Protein AF-0000000067587410 (afdb_homodimer)

Nearest PDB structures (foldseek):
  8zd5-assembly2_D  TM=9.975E-01  e=9.031E-26  Canis lupus familiaris
  7wwt-assembly1_B  TM=9.982E-01  e=1.340E-24  Canis lupus familiaris
  7wx1-assembly1_B  TM=9.989E-01  e=2.063E-24  Canis lupus familiaris
  4rvp-assembly1_F  TM=9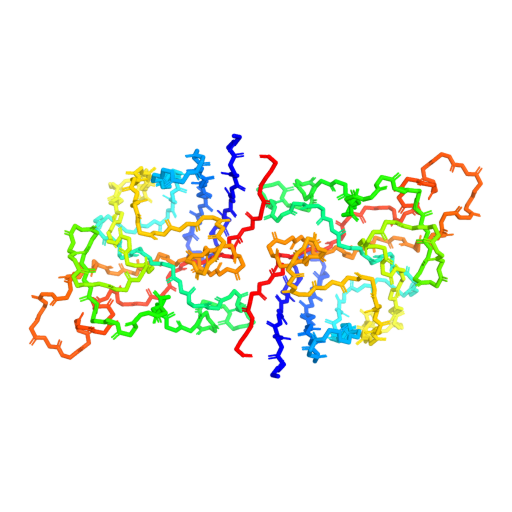.876E-01  e=1.845E-21  Sedum alfredii
  3km2-assembly1_A  TM=9.880E-01  e=2.999E-21  Solanum lycopersicum

Organism: Oryctolagus cuniculus (NCBI:txid9986)

Radius of gyration: 19.65 Å; Cα contacts (8 Å, |Δi|>4): 1005; chains: 2; bounding box: 40×52×51 Å

Solvent-accessible surface area (backbone atoms only — not comparable to full-atom values): 14314 Å² total; per-residue (Å²): 113,72,51,38,31,23,25,55,29,50,36,60,90,64,26,34,30,46,39,39,37,39,24,54,68,88,49,46,27,37,38,37,38,41,35,38,56,41,68,63,41,49,17,11,28,34,30,21,53,17,15,24,54,87,61,44,64,71,46,14,60,57,66,21,42,94,79,73,50,46,30,19,29,67,86,44,87,61,28,28,56,20,32,61,31,60,44,50,19,38,91,86,9,41,21,72,42,78,45,79,38,75,66,41,34,86,53,74,94,49,34,48,60,7,12,18,41,35,38,25,62,28,44,40,48,40,32,67,66,83,50,73,57,12,37,66,62,10,57,14,71,54,73,41,23,26,22,45,22,5,33,34,128,112,73,49,36,29,25,26,53,30,50,36,61,89,65,26,34,32,46,39,37,36,39,24,54,69,89,50,48,27,38,36,37,37,42,36,37,55,40,68,63,40,49,18,13,28,36,30,22,53,16,15,25,55,86,64,44,62,70,46,13,61,57,67,22,41,96,79,74,50,48,30,19,29,67,86,44,86,63,27,28,57,22,34,61,30,59,45,49,20,39,91,87,9,40,22,72,43,78,44,77,39,75,68,42,34,86,54,73,94,48,33,47,61,7,12,18,42,35,39,25,64,29,44,40,48,40,32,67,66,83,49,71,58,12,36,67,62,11,56,13,70,56,74,41,22,24,23,46,22,6,33,33,128

Sequence (306 aa):
MATKAVCVLKGGSPVEGTIDFEQKGTGPVVVKGRITGLTEGLHGFHVHQFGDNTQGCTSAGPHFNPLSKKHGGPKDEERHVGDLGNVTAGSNGVADVLIEDSVISLSGDMSVIGRTLVVHEKEDDLGKGGNDESTKTGNAGSRLACGVIGIAPMATKAVCVLKGGSPVEGTIDFEQKGTGPVVVKGRITGLTEGLHGFHVHQFGDNTQGCTSAGPHFNPLSKKHGGPKDEERHVGDLGNVTAGSNGVADVLIEDSVISLSGDMSVIGRTLVVHEKEDDLGKGGNDESTKTGNAGSRLACGVIGIAP

Foldseek 3Di:
DKFKKKWWKDFDPPKTWIWIWIDDDLAWIKIWIKIAGAAFFKWWKWWACAQDQVVHPVPLHFGAAPPPFWDFAQPDPGHGLGGDFIFGAHNRRMTTDIGTGNRADCDDPRRSARHKIFIARAGQCGLPPPDDCNRRHSPRHHTGIMTGMHGDD/DKFKKKWWKDFDPPKTWIWIWIDDDLAWIKIWIKIAGAAFFKWWKWWACAQDQVVHPVPLHFGAAPPPFWDFAQPDPGHGLTGDFIFGAHNRRMTTDTGTGNRADCDDPRRSARHKIFIARAGQCGLPPPDDCNRRHSPRHHTGIMTGMHGDD

InterPro domains:
  IPR001424 Superoxide dismutase, copper/zinc binding domain [PF00080] (15-149)
  IPR001424 Superoxide dismutase, copper/zinc binding domain [PR00068] (44-66)
  IPR001424 Superoxide dismutase, copper/zinc binding domain [PR00068] (80-89)
  IPR001424 Superoxide dismutase, copper/zinc binding domain [PR00068] (99-121)
  IPR001424 Superoxide dismutase, copper/zinc binding domain [PR00068] (124-150)
  IPR001424 Superoxide dismutase, copper/zinc binding domain [cd00305] (3-146)
  IPR018152 Superoxide dismutase, copper/zinc, binding site [PS00087] (44-54)
  IPR018152 Superoxide dismutase, copper/zinc, binding site [PS00332] (138-149)
  IPR024134 Superoxide dismutase (Cu/Zn) / superoxide dismutase copper chaperone [PTHR10003] (2-151)
  IPR036423 Superoxide dismutase-like, copper/zinc binding domain superfamily [G3DSA:2.60.40.200] (1-153)
  IPR036423 Superoxide dismutase-like, copper/zinc binding domain superfamily [SSF49329] (5-151)

pLDDT: mean 97.5, std 3.36, range [72.0, 98.94]

Structure (mmCIF, N/CA/C/O backbone):
data_AF-000000006758741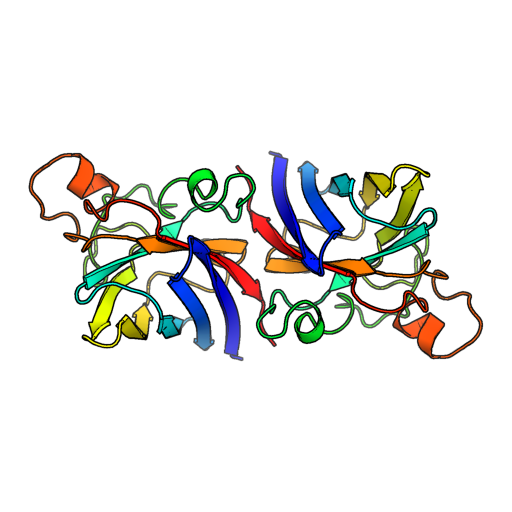0-model_v1
#
loop_
_entity.id
_entity.type
_entity.pdbx_description
1 polymer 'Superoxide dismutase'
#
loop_
_atom_site.group_PDB
_atom_site.id
_atom_site.type_symbol
_atom_site.label_atom_id
_atom_site.label_alt_id
_atom_site.label_comp_id
_atom_site.label_asym_id
_atom_site.label_entity_id
_atom_site.label_seq_id
_atom_site.pdbx_PDB_ins_code
_atom_site.Cartn_x
_atom_site.Cartn_y
_atom_site.Cartn_z
_atom_site.occupancy
_atom_site.B_iso_or_equiv
_atom_site.auth_seq_id
_atom_site.auth_comp_id
_atom_site.auth_asym_id
_atom_site.auth_atom_id
_atom_site.pdbx_PDB_model_num
ATOM 1 N N . MET A 1 1 ? 19.453 -7.219 10.562 1 79.06 1 MET A N 1
ATOM 2 C CA . MET A 1 1 ? 18.156 -6.746 11.008 1 79.06 1 MET A CA 1
ATOM 3 C C . MET A 1 1 ? 17.062 -7.168 10.031 1 79.06 1 MET A C 1
ATOM 5 O O . MET A 1 1 ? 17.297 -7.258 8.82 1 79.06 1 MET A O 1
ATOM 9 N N . ALA A 1 2 ? 15.961 -7.605 10.5 1 92.75 2 ALA A N 1
ATOM 10 C CA . ALA A 1 2 ? 14.891 -8.117 9.648 1 92.75 2 ALA A CA 1
ATOM 11 C C . ALA A 1 2 ? 14 -6.988 9.141 1 92.75 2 ALA A C 1
ATOM 13 O O . ALA A 1 2 ? 13.656 -6.074 9.891 1 92.75 2 ALA A O 1
ATOM 14 N N . THR A 1 3 ? 13.906 -6.934 7.781 1 97.19 3 THR A N 1
ATOM 15 C CA . THR A 1 3 ? 12.922 -6.051 7.164 1 97.19 3 THR A CA 1
ATOM 16 C C . THR A 1 3 ? 11.562 -6.746 7.051 1 97.19 3 THR A C 1
ATOM 18 O O . THR A 1 3 ? 11.492 -7.922 6.684 1 97.19 3 THR A O 1
ATOM 21 N N . LYS A 1 4 ? 10.516 -6.035 7.473 1 98.69 4 LYS A N 1
ATOM 22 C CA . LYS A 1 4 ? 9.18 -6.629 7.469 1 98.69 4 LYS A CA 1
ATOM 23 C C . LYS A 1 4 ? 8.219 -5.809 6.613 1 98.69 4 LYS A C 1
ATOM 25 O O . LYS A 1 4 ? 8.336 -4.582 6.535 1 98.69 4 LYS A O 1
ATOM 30 N N . ALA A 1 5 ? 7.309 -6.488 6.02 1 98.94 5 ALA A N 1
ATOM 31 C CA . ALA A 1 5 ? 6.219 -5.91 5.242 1 98.94 5 ALA A CA 1
ATOM 32 C C . ALA A 1 5 ? 4.918 -6.684 5.457 1 98.94 5 ALA A C 1
ATOM 34 O O . ALA A 1 5 ? 4.926 -7.762 6.059 1 98.94 5 ALA A O 1
ATOM 35 N N . VAL A 1 6 ? 3.863 -6.059 5.059 1 98.94 6 VAL A N 1
ATOM 36 C CA . VAL A 1 6 ? 2.559 -6.691 5.227 1 98.94 6 VAL A CA 1
ATOM 37 C C . VAL A 1 6 ? 1.618 -6.246 4.109 1 98.94 6 VAL A C 1
ATOM 39 O O . VAL A 1 6 ? 1.76 -5.145 3.572 1 98.94 6 VAL A O 1
ATOM 42 N N . CYS A 1 7 ? 0.724 -7.07 3.75 1 98.88 7 CYS A N 1
ATOM 43 C CA . CYS A 1 7 ? -0.307 -6.805 2.754 1 98.88 7 CYS A CA 1
ATOM 44 C C . CYS A 1 7 ? -1.667 -7.301 3.232 1 98.88 7 CYS A C 1
ATOM 46 O O . CYS A 1 7 ? -1.807 -8.461 3.631 1 98.88 7 CYS A O 1
ATOM 48 N N . VAL A 1 8 ? -2.609 -6.465 3.289 1 98.69 8 VAL A N 1
ATOM 49 C CA . VAL A 1 8 ? -4 -6.84 3.514 1 98.69 8 VAL A CA 1
ATOM 50 C C . VAL A 1 8 ? -4.711 -7.012 2.172 1 98.69 8 VAL A C 1
ATOM 52 O O . VAL A 1 8 ? -4.863 -6.047 1.417 1 98.69 8 VAL A O 1
ATOM 55 N N . LEU A 1 9 ? -5.09 -8.219 1.876 1 98.56 9 LEU A N 1
ATOM 56 C CA . LEU A 1 9 ? -5.789 -8.539 0.639 1 98.56 9 LEU A CA 1
ATOM 57 C C . LEU A 1 9 ? -7.289 -8.289 0.778 1 98.56 9 LEU A C 1
ATOM 59 O O . LEU A 1 9 ? -7.922 -8.789 1.708 1 98.56 9 LEU A O 1
ATOM 63 N N . LYS A 1 10 ? -7.816 -7.523 -0.109 1 95.94 10 LYS A N 1
ATOM 64 C CA . LYS A 1 10 ? -9.25 -7.277 -0.186 1 95.94 10 LYS A CA 1
ATOM 65 C C . LYS A 1 10 ? -9.766 -7.453 -1.612 1 95.94 10 LYS A C 1
ATOM 67 O O . LYS A 1 10 ? -9.109 -7.027 -2.568 1 95.94 10 LYS A O 1
ATOM 72 N N . GLY A 1 11 ? -10.711 -8.109 -1.841 1 88.31 11 GLY A N 1
ATOM 73 C CA . GLY A 1 11 ? -11.359 -8.328 -3.125 1 88.31 11 GLY A CA 1
ATOM 74 C C . GLY A 1 11 ? -12.875 -8.328 -3.041 1 88.31 11 GLY A C 1
ATOM 75 O O . GLY A 1 11 ? -13.445 -7.797 -2.088 1 88.31 11 GLY A O 1
ATOM 76 N N . GLY A 1 12 ? -13.469 -8.547 -4.25 1 78.62 12 GLY A N 1
ATOM 77 C CA . GLY A 1 12 ? -14.898 -8.828 -4.168 1 78.62 12 GLY A CA 1
ATOM 78 C C . GLY A 1 12 ? -15.234 -9.891 -3.137 1 78.62 12 GLY A C 1
ATOM 79 O O . GLY A 1 12 ? -14.398 -10.719 -2.795 1 78.62 12 GLY A O 1
ATOM 80 N N . SER A 1 13 ? -16.281 -9.664 -2.213 1 72.31 13 SER A N 1
ATOM 81 C CA . SER A 1 13 ? -16.734 -10.719 -1.319 1 72.31 13 SER A CA 1
ATOM 82 C C . SER A 1 13 ? -16.766 -12.07 -2.031 1 72.31 13 SER A C 1
ATOM 84 O O . SER A 1 13 ? -17.172 -12.156 -3.193 1 72.31 13 SER A O 1
ATOM 86 N N . PRO A 1 14 ? -16.156 -12.953 -1.324 1 92.5 14 PRO A N 1
ATOM 87 C CA . PRO A 1 14 ? -15.766 -13.094 0.08 1 92.5 14 PRO A CA 1
ATOM 88 C C . PRO A 1 14 ? -14.25 -13.141 0.264 1 92.5 14 PRO A C 1
ATOM 90 O O . PRO A 1 14 ? -13.773 -13.414 1.365 1 92.5 14 PRO A O 1
ATOM 93 N N . VAL A 1 15 ? -13.43 -12.969 -0.785 1 97.94 15 VAL A N 1
ATOM 94 C CA . VAL A 1 15 ? -12.008 -13.281 -0.711 1 97.94 15 VAL A CA 1
ATOM 95 C C . VAL A 1 15 ? -11.273 -12.164 0.04 1 97.94 15 VAL A C 1
ATOM 97 O O . VAL A 1 15 ? -11.344 -11 -0.346 1 97.94 15 VAL A O 1
ATOM 100 N N . GLU A 1 16 ? -10.578 -12.484 1.096 1 98.31 16 GLU A N 1
ATOM 101 C CA . GLU A 1 16 ? -9.766 -11.562 1.886 1 98.31 16 GLU A CA 1
ATOM 102 C C . GLU A 1 16 ? -8.602 -12.289 2.553 1 98.31 16 GLU A C 1
ATOM 104 O O . GLU A 1 16 ? -8.586 -13.523 2.609 1 98.31 16 GLU A O 1
ATOM 109 N N . GLY A 1 17 ? -7.605 -11.555 2.996 1 98.44 17 GLY A N 1
ATOM 110 C CA . GLY A 1 17 ? -6.484 -12.188 3.672 1 98.44 17 GLY A CA 1
ATOM 111 C C . GLY A 1 17 ? -5.426 -11.195 4.121 1 98.44 17 GLY A C 1
ATOM 112 O O . GLY A 1 17 ? -5.508 -10.008 3.805 1 98.44 17 GLY A O 1
ATOM 113 N N . THR A 1 18 ? -4.559 -11.641 4.969 1 98.88 18 THR A N 1
ATOM 114 C CA . THR A 1 18 ? -3.377 -10.898 5.391 1 98.88 18 THR A CA 1
ATOM 115 C C . THR A 1 18 ? -2.109 -11.711 5.133 1 98.88 18 THR A C 1
ATOM 117 O O . THR A 1 18 ? -2.039 -12.891 5.484 1 98.88 18 THR A O 1
ATOM 120 N N . ILE A 1 19 ? -1.163 -11.133 4.5 1 98.94 19 ILE A N 1
ATOM 121 C CA . ILE A 1 19 ? 0.097 -11.773 4.148 1 98.94 19 ILE A CA 1
ATOM 122 C C . ILE A 1 19 ? 1.265 -10.977 4.719 1 98.94 19 ILE A C 1
ATOM 124 O O . ILE A 1 19 ? 1.373 -9.766 4.477 1 98.94 19 ILE A O 1
ATOM 128 N N . ASP A 1 20 ? 2.125 -11.594 5.426 1 98.94 20 ASP A N 1
ATOM 129 C CA . ASP A 1 20 ? 3.336 -11 5.984 1 98.94 20 ASP A CA 1
ATOM 130 C C . ASP A 1 20 ? 4.566 -11.375 5.16 1 98.94 20 ASP A C 1
ATOM 132 O O . ASP A 1 20 ? 4.656 -12.492 4.645 1 98.94 20 ASP A O 1
ATOM 136 N N . PHE A 1 21 ? 5.484 -10.477 5.09 1 98.94 21 PHE A N 1
ATOM 137 C CA . PHE A 1 21 ? 6.789 -10.672 4.469 1 98.94 21 PHE A CA 1
ATOM 138 C C . PHE A 1 21 ? 7.91 -10.398 5.465 1 98.94 21 PHE A C 1
ATOM 140 O O . PHE A 1 21 ? 7.84 -9.438 6.234 1 98.94 21 PHE A O 1
ATOM 147 N N . GLU A 1 22 ? 8.867 -11.266 5.445 1 98.81 22 GLU A N 1
ATOM 148 C CA . GLU A 1 22 ? 10.039 -11.047 6.281 1 98.81 22 GLU A CA 1
ATOM 149 C C . GLU A 1 22 ? 11.32 -11.406 5.535 1 98.81 22 GLU A C 1
ATOM 151 O O . GLU A 1 22 ? 11.398 -12.453 4.887 1 98.81 22 GLU A O 1
ATOM 156 N N . GLN A 1 23 ? 12.258 -10.555 5.586 1 98.75 23 GLN A N 1
ATOM 157 C CA . GLN A 1 23 ? 13.555 -10.781 4.969 1 98.75 23 GLN A CA 1
ATOM 158 C C . GLN A 1 23 ? 14.688 -10.492 5.949 1 98.75 23 GLN A C 1
ATOM 160 O O . GLN A 1 23 ? 14.75 -9.406 6.535 1 98.75 23 GLN A O 1
ATOM 165 N N . LYS A 1 24 ? 15.578 -11.469 6.184 1 97.94 24 LYS A N 1
ATOM 166 C CA . LYS A 1 24 ? 16.766 -11.297 7.012 1 97.94 24 LYS A CA 1
ATOM 167 C C . LYS A 1 24 ? 18 -11.016 6.152 1 97.94 24 LYS A C 1
ATOM 169 O O . LYS A 1 24 ? 18.469 -11.883 5.418 1 97.94 24 LYS A O 1
ATOM 174 N N . GLY A 1 25 ? 18.453 -9.797 6.301 1 94.56 25 GLY A N 1
ATOM 175 C CA . GLY A 1 25 ? 19.562 -9.406 5.441 1 94.56 25 GLY A CA 1
ATOM 176 C C . GLY A 1 25 ? 19.234 -9.492 3.963 1 94.56 25 GLY A C 1
ATOM 177 O O . GLY A 1 25 ? 18.25 -8.891 3.504 1 94.56 25 GLY A O 1
ATOM 178 N N . THR A 1 26 ? 20.109 -10.18 3.293 1 92.81 26 THR A N 1
ATOM 179 C CA . THR A 1 26 ? 19.891 -10.359 1.86 1 92.81 26 THR A CA 1
ATOM 180 C C . THR A 1 26 ? 19.391 -11.766 1.557 1 92.81 26 THR A C 1
ATOM 182 O O . THR A 1 26 ? 19.531 -12.25 0.429 1 92.81 26 THR A O 1
ATOM 185 N N . GLY A 1 27 ? 18.938 -12.453 2.576 1 97.25 27 GLY A N 1
ATOM 186 C CA . GLY A 1 27 ? 18.406 -13.789 2.389 1 97.25 27 GLY A CA 1
ATOM 187 C C . GLY A 1 27 ? 17.062 -13.805 1.694 1 97.25 27 GLY A C 1
ATOM 188 O O . GLY A 1 27 ? 16.578 -12.758 1.261 1 97.25 27 GLY A O 1
ATOM 189 N N . PRO A 1 28 ? 16.531 -15 1.523 1 98.31 28 PRO A N 1
ATOM 190 C CA . PRO A 1 28 ? 15.211 -15.109 0.887 1 98.31 28 PRO A CA 1
ATOM 191 C C . PRO A 1 28 ? 14.109 -14.422 1.687 1 98.31 28 PRO A C 1
ATOM 193 O O . PRO A 1 28 ? 14.266 -14.188 2.889 1 98.31 28 PRO A O 1
ATOM 196 N N . VAL A 1 29 ? 13.102 -13.992 1.031 1 98.88 29 VAL A N 1
ATOM 197 C CA . VAL A 1 29 ? 11.922 -13.445 1.687 1 98.88 29 VAL A CA 1
ATOM 198 C C . VAL A 1 29 ? 10.977 -14.578 2.076 1 98.88 29 VAL A C 1
ATOM 200 O O . VAL A 1 29 ? 10.68 -15.461 1.261 1 98.88 29 VAL A O 1
ATOM 203 N N . VAL A 1 30 ? 10.562 -14.578 3.297 1 98.88 30 VAL A N 1
ATOM 204 C CA . VAL A 1 30 ? 9.508 -15.477 3.752 1 98.88 30 VAL A CA 1
ATOM 205 C C . VAL A 1 30 ? 8.148 -14.789 3.635 1 98.88 30 VAL A C 1
ATOM 207 O O . VAL A 1 30 ? 7.949 -13.703 4.188 1 98.88 30 VAL A O 1
ATOM 210 N N . VAL A 1 31 ? 7.266 -15.391 2.865 1 98.88 31 VAL A N 1
ATOM 211 C CA . VAL A 1 31 ? 5.898 -14.93 2.65 1 98.88 31 VAL A CA 1
ATOM 212 C C . VAL A 1 31 ? 4.922 -15.852 3.379 1 98.88 31 VAL A C 1
ATOM 214 O O . VAL A 1 31 ? 4.832 -17.047 3.068 1 98.88 31 VAL A O 1
ATOM 217 N N . LYS A 1 32 ? 4.176 -15.258 4.348 1 98.88 32 LYS A N 1
ATOM 218 C CA . LYS A 1 32 ? 3.348 -16.094 5.203 1 98.88 32 LYS A CA 1
ATOM 219 C C . LYS A 1 32 ? 2.02 -15.422 5.523 1 98.88 32 LYS A C 1
ATOM 221 O O . LYS A 1 32 ? 1.972 -14.211 5.738 1 98.88 32 LYS A O 1
ATOM 226 N N . GLY A 1 33 ? 0.989 -16.25 5.582 1 98.88 33 GLY A N 1
ATOM 227 C CA . GLY A 1 33 ? -0.309 -15.711 5.957 1 98.88 33 GLY A CA 1
ATOM 228 C C . GLY A 1 33 ? -1.462 -16.625 5.602 1 98.88 33 GLY A C 1
ATOM 229 O O . GLY A 1 33 ? -1.31 -17.859 5.598 1 98.88 33 GLY A O 1
ATOM 230 N N . ARG A 1 34 ? -2.588 -16 5.508 1 98.81 34 ARG A N 1
ATOM 231 C CA . ARG A 1 34 ? -3.818 -16.75 5.285 1 98.81 34 ARG A CA 1
ATOM 232 C C . ARG A 1 34 ? -4.793 -15.969 4.41 1 98.81 34 ARG A C 1
ATOM 234 O O . ARG A 1 34 ? -4.953 -14.758 4.586 1 98.81 34 ARG A O 1
ATOM 241 N N . ILE A 1 35 ? -5.34 -16.656 3.5 1 98.75 35 ILE A N 1
ATOM 242 C CA . ILE A 1 35 ? -6.387 -16.109 2.645 1 98.75 35 ILE A CA 1
ATOM 243 C C . ILE A 1 35 ? -7.672 -16.906 2.818 1 98.75 35 ILE A C 1
ATOM 245 O O . ILE A 1 35 ? -7.641 -18.141 2.863 1 98.75 35 ILE A O 1
ATOM 249 N N . THR A 1 36 ? -8.828 -16.312 2.893 1 98.69 36 THR A N 1
ATOM 250 C CA . THR A 1 36 ? -10.109 -16.969 3.045 1 98.69 36 THR A CA 1
ATOM 251 C C . THR A 1 36 ? -11.055 -16.594 1.907 1 98.69 36 THR A C 1
ATOM 253 O O . THR A 1 36 ? -10.828 -15.609 1.202 1 98.69 36 THR A O 1
ATOM 256 N N . GLY A 1 37 ? -12.086 -17.453 1.707 1 98.44 37 GLY A N 1
ATOM 257 C CA . GLY A 1 37 ? -13.133 -17.141 0.737 1 98.44 37 GLY A CA 1
ATOM 258 C C . GLY A 1 37 ? -12.805 -17.641 -0.659 1 98.44 37 GLY A C 1
ATOM 259 O O . GLY A 1 37 ? -13.484 -17.281 -1.624 1 98.44 37 GLY A O 1
ATOM 260 N N . LEU A 1 38 ? -11.797 -18.438 -0.772 1 98.25 38 LEU A N 1
ATOM 261 C CA . LEU A 1 38 ? -11.406 -18.969 -2.068 1 98.25 38 LEU A CA 1
ATOM 262 C C . LEU A 1 38 ? -12.164 -20.266 -2.381 1 98.25 38 LEU A C 1
ATOM 264 O O . LEU A 1 38 ? -12.617 -20.953 -1.468 1 98.25 38 LEU A O 1
ATOM 268 N N . THR A 1 39 ? -12.367 -20.5 -3.66 1 97.88 39 THR A N 1
ATOM 269 C CA . THR A 1 39 ? -12.797 -21.844 -4.039 1 97.88 39 THR A CA 1
ATOM 270 C C . THR A 1 39 ? -11.672 -22.844 -3.818 1 97.88 39 THR A C 1
ATOM 272 O O . THR A 1 39 ? -10.492 -22.484 -3.848 1 97.88 39 THR A O 1
ATOM 275 N N . GLU A 1 40 ? -12.055 -24.047 -3.594 1 98.62 40 GLU A N 1
ATOM 276 C CA . GLU A 1 40 ? -11.078 -25.109 -3.375 1 98.62 40 GLU A CA 1
ATOM 277 C C . GLU A 1 40 ? -10.141 -25.25 -4.574 1 98.62 40 GLU A C 1
ATOM 279 O O . GLU A 1 40 ? -10.586 -25.203 -5.723 1 98.62 40 GLU A O 1
ATOM 284 N N . GLY A 1 41 ? -8.789 -25.438 -4.23 1 98.75 41 GLY A N 1
ATOM 285 C CA . GLY A 1 41 ? -7.832 -25.688 -5.297 1 98.75 41 GLY A CA 1
ATOM 286 C C . GLY A 1 41 ? -6.723 -24.656 -5.371 1 98.75 41 GLY A C 1
ATOM 287 O O . GLY A 1 41 ? -6.461 -23.953 -4.391 1 98.75 41 GLY A O 1
ATOM 288 N N . LEU A 1 42 ? -6.051 -24.641 -6.496 1 98.81 42 LEU A N 1
ATOM 289 C CA . LEU A 1 42 ? -4.898 -23.766 -6.695 1 98.81 42 LEU A CA 1
ATOM 290 C C . LEU A 1 42 ? -5.328 -22.406 -7.23 1 98.81 42 LEU A C 1
ATOM 292 O O . LEU A 1 42 ? -6.238 -22.328 -8.055 1 98.81 42 LEU A O 1
ATOM 296 N N . HIS A 1 43 ? -4.695 -21.422 -6.785 1 98.81 43 HIS A N 1
ATOM 297 C CA . HIS A 1 43 ? -4.898 -20.047 -7.234 1 98.81 43 HIS A CA 1
ATOM 298 C C . HIS A 1 43 ? -3.566 -19.344 -7.492 1 98.81 43 HIS A C 1
ATOM 300 O O . HIS A 1 43 ? -2.674 -19.359 -6.641 1 98.81 43 HIS A O 1
ATOM 306 N N . GLY A 1 44 ? -3.432 -18.766 -8.656 1 98.81 44 GLY A N 1
ATOM 307 C CA . GLY A 1 44 ? -2.236 -17.984 -8.953 1 98.81 44 GLY A CA 1
ATOM 308 C C . GLY A 1 44 ? -1.98 -16.875 -7.953 1 98.81 44 GLY A C 1
ATOM 309 O O . GLY A 1 44 ? -2.916 -16.219 -7.504 1 98.81 44 GLY A O 1
ATOM 310 N N . PHE A 1 45 ? -0.781 -16.703 -7.688 1 98.94 45 PHE A N 1
ATOM 311 C CA . PHE A 1 45 ? -0.332 -15.75 -6.684 1 98.94 45 PHE A CA 1
ATOM 312 C C . PHE A 1 45 ? 0.871 -14.961 -7.184 1 98.94 45 PHE A C 1
ATOM 314 O O . PHE A 1 45 ? 1.938 -15.531 -7.422 1 98.94 45 PHE A O 1
ATOM 321 N N . HIS A 1 46 ? 0.663 -13.578 -7.387 1 98.94 46 HIS A N 1
ATOM 322 C CA . HIS A 1 46 ? 1.703 -12.797 -8.047 1 98.94 46 HIS A CA 1
ATOM 323 C C . HIS A 1 46 ? 1.825 -11.414 -7.422 1 98.94 46 HIS A C 1
ATOM 325 O O . HIS A 1 46 ? 0.843 -10.867 -6.91 1 98.94 46 HIS A O 1
ATOM 331 N N . VAL A 1 47 ? 3.043 -10.883 -7.438 1 98.94 47 VAL A N 1
ATOM 332 C CA . VAL A 1 47 ? 3.236 -9.453 -7.215 1 98.94 47 VAL A CA 1
ATOM 333 C C . VAL A 1 47 ? 3.164 -8.711 -8.547 1 98.94 47 VAL A C 1
ATOM 335 O O . VAL A 1 47 ? 3.834 -9.078 -9.508 1 98.94 47 VAL A O 1
ATOM 338 N N . HIS A 1 48 ? 2.316 -7.754 -8.586 1 98.94 48 HIS A N 1
ATOM 339 C CA . HIS A 1 48 ? 2.141 -6.918 -9.766 1 98.94 48 HIS A CA 1
ATOM 340 C C . HIS A 1 48 ? 2.943 -5.625 -9.648 1 98.94 48 HIS A C 1
ATOM 342 O O . HIS A 1 48 ? 3.338 -5.23 -8.555 1 98.94 48 HIS A O 1
ATOM 348 N N . GLN A 1 49 ? 3.156 -4.996 -10.758 1 98.75 49 GLN A N 1
ATOM 349 C CA . GLN A 1 49 ? 4.137 -3.928 -10.914 1 98.75 49 GLN A CA 1
ATOM 350 C C . GLN A 1 49 ? 3.736 -2.691 -10.117 1 98.75 49 GLN A C 1
ATOM 352 O O . GLN A 1 49 ? 4.586 -2.037 -9.508 1 98.75 49 GLN A O 1
ATOM 357 N N . PHE A 1 50 ? 2.512 -2.361 -10.078 1 98.81 50 PHE A N 1
ATOM 358 C CA . PHE A 1 50 ? 2.094 -1.091 -9.492 1 98.81 50 PHE A CA 1
ATOM 359 C C . PHE A 1 50 ? 1.261 -1.319 -8.234 1 98.81 50 PHE A C 1
ATOM 361 O O . PHE A 1 50 ? 0.498 -2.283 -8.156 1 98.81 50 PHE A O 1
ATOM 368 N N . GLY A 1 51 ? 1.456 -0.464 -7.246 1 98.81 51 GLY A N 1
ATOM 369 C CA . GLY A 1 51 ? 0.576 -0.394 -6.09 1 98.81 51 GLY A CA 1
ATOM 370 C C . GLY A 1 51 ? -0.635 0.49 -6.312 1 98.81 51 GLY A C 1
ATOM 371 O O . GLY A 1 51 ? -1.064 1.207 -5.406 1 98.81 51 GLY A O 1
ATOM 372 N N . ASP A 1 52 ? -1.114 0.619 -7.535 1 98.62 52 ASP A N 1
ATOM 373 C CA . ASP A 1 52 ? -2.279 1.391 -7.957 1 98.62 52 ASP A CA 1
ATOM 374 C C . ASP A 1 52 ? -3.551 0.547 -7.887 1 98.62 52 ASP A C 1
ATOM 376 O O . ASP A 1 52 ? -3.734 -0.372 -8.688 1 98.62 52 ASP A O 1
ATOM 380 N N . ASN A 1 53 ? -4.449 0.872 -6.934 1 97.25 53 ASN A N 1
ATOM 381 C CA . ASN A 1 53 ? -5.715 0.156 -6.816 1 97.25 53 ASN A CA 1
ATOM 382 C C . ASN A 1 53 ? -6.906 1.085 -7.039 1 97.25 53 ASN A C 1
ATOM 384 O O . ASN A 1 53 ? -7.969 0.889 -6.449 1 97.25 53 ASN A O 1
ATOM 388 N N . THR A 1 54 ? -6.738 2.111 -7.844 1 97.69 54 THR A N 1
ATOM 389 C CA . THR A 1 54 ? -7.801 3.072 -8.125 1 97.69 54 THR A CA 1
ATOM 390 C C . THR A 1 54 ? -8.969 2.393 -8.828 1 97.69 54 THR A C 1
ATOM 392 O O . THR A 1 54 ? -10.125 2.807 -8.672 1 97.69 54 THR A O 1
ATOM 395 N N . GLN A 1 55 ? -8.727 1.387 -9.633 1 96.38 55 GLN A N 1
ATOM 396 C CA . GLN A 1 55 ? -9.758 0.562 -10.258 1 96.38 55 GLN A CA 1
ATOM 397 C C . GLN A 1 55 ? -9.695 -0.874 -9.742 1 96.38 55 GLN A C 1
ATOM 399 O O . GLN A 1 55 ? -9.805 -1.822 -10.523 1 96.38 55 GLN A O 1
ATOM 404 N N . GLY A 1 56 ? -9.516 -0.927 -8.422 1 95.38 56 GLY A N 1
ATOM 405 C CA . GLY A 1 56 ? -9.32 -2.258 -7.867 1 95.38 56 GLY A CA 1
ATOM 406 C C . GLY A 1 56 ? -8.047 -2.924 -8.336 1 95.38 56 GLY A C 1
ATOM 407 O O . GLY A 1 56 ? -7.023 -2.26 -8.523 1 95.38 56 GLY A O 1
ATOM 408 N N . CYS A 1 57 ? -8.141 -4.223 -8.5 1 97.5 57 CYS A N 1
ATOM 409 C CA . CYS A 1 57 ? -6.945 -4.984 -8.828 1 97.5 57 CYS A CA 1
ATOM 410 C C . CYS A 1 57 ? -6.551 -4.785 -10.289 1 97.5 57 CYS A C 1
ATOM 412 O O . CYS A 1 57 ? -5.426 -5.102 -10.68 1 97.5 57 CYS A O 1
ATOM 414 N N . THR A 1 58 ? -7.434 -4.234 -11.031 1 96.38 58 THR A N 1
ATOM 415 C CA . THR A 1 58 ? -7.191 -4.062 -12.461 1 96.38 58 THR A CA 1
ATOM 416 C C . THR A 1 58 ? -6.074 -3.051 -12.695 1 96.38 58 THR A C 1
ATOM 418 O O . THR A 1 58 ? -5.305 -3.186 -13.648 1 96.38 58 THR A O 1
ATOM 421 N N . SER A 1 59 ? -5.902 -2.123 -11.891 1 98.06 59 SER A N 1
ATOM 422 C CA . SER A 1 59 ? -4.945 -1.044 -12.109 1 98.06 59 SER A CA 1
ATOM 423 C C . SER A 1 59 ? -3.578 -1.388 -11.531 1 98.06 59 SER A C 1
ATOM 425 O O . SER A 1 59 ? -2.654 -0.574 -11.578 1 98.06 59 SER A O 1
ATOM 427 N N . ALA A 1 60 ? -3.436 -2.588 -11.023 1 98.38 60 ALA A N 1
ATOM 428 C CA . ALA A 1 60 ? -2.156 -3.023 -10.477 1 98.38 60 ALA A CA 1
ATOM 429 C C . ALA A 1 60 ? -1.132 -3.262 -11.578 1 98.38 60 ALA A C 1
ATOM 431 O O . ALA A 1 60 ? 0.066 -3.375 -11.312 1 98.38 60 ALA A O 1
ATOM 432 N N . GLY A 1 61 ? -1.595 -3.346 -12.859 1 98.5 61 GLY A N 1
ATOM 433 C CA . GLY A 1 61 ? -0.684 -3.527 -13.977 1 98.5 61 GLY A CA 1
ATOM 434 C C . GLY A 1 61 ? -0.196 -4.957 -14.125 1 98.5 61 GLY A C 1
ATOM 435 O O . GLY A 1 61 ? -0.78 -5.879 -13.547 1 98.5 61 GLY A O 1
ATOM 436 N N . PRO A 1 62 ? 0.805 -5.207 -14.977 1 98.44 62 PRO A N 1
ATOM 437 C CA . PRO A 1 62 ? 1.331 -6.555 -15.195 1 98.44 62 PRO A CA 1
ATOM 438 C C . PRO A 1 62 ? 2.119 -7.082 -14 1 98.44 62 PRO A C 1
ATOM 440 O O . PRO A 1 62 ? 2.34 -6.352 -13.031 1 98.44 62 PRO A O 1
ATOM 443 N N . HIS A 1 63 ? 2.461 -8.375 -14.047 1 98.88 63 HIS A N 1
ATOM 444 C CA . HIS A 1 63 ? 3.373 -8.906 -13.039 1 98.88 63 HIS A CA 1
ATOM 445 C C . HIS A 1 63 ? 4.633 -8.055 -12.938 1 98.88 63 HIS A C 1
ATOM 447 O O . HIS A 1 63 ? 5.078 -7.473 -13.922 1 98.88 63 HIS A O 1
ATOM 453 N N . PHE A 1 64 ? 5.164 -8.008 -11.797 1 98.88 64 PHE A N 1
ATOM 454 C CA . PHE A 1 64 ? 6.449 -7.355 -11.57 1 98.88 64 PHE A CA 1
ATOM 455 C C . PHE A 1 64 ? 7.566 -8.078 -12.312 1 98.88 64 PHE A C 1
ATOM 457 O O . PHE A 1 64 ? 7.945 -9.188 -11.938 1 98.88 64 PHE A O 1
ATOM 464 N N . ASN A 1 65 ? 8.117 -7.359 -13.344 1 98.69 65 ASN A N 1
ATOM 465 C CA . ASN A 1 65 ? 9.07 -7.984 -14.258 1 98.69 65 ASN A CA 1
ATOM 466 C C . ASN A 1 65 ? 10.148 -7 -14.711 1 98.69 65 ASN A C 1
ATOM 468 O O . ASN A 1 65 ? 10.273 -6.711 -15.898 1 98.69 65 ASN A O 1
ATOM 472 N N . PRO A 1 66 ? 11.008 -6.594 -13.742 1 98.12 66 PRO A N 1
ATOM 473 C CA . PRO A 1 66 ? 12.031 -5.605 -14.102 1 98.12 66 PRO A CA 1
ATOM 474 C C . PRO A 1 66 ? 13.094 -6.176 -15.031 1 98.12 66 PRO A C 1
ATOM 476 O O . PRO A 1 66 ? 13.867 -5.422 -15.625 1 98.12 66 PRO A O 1
ATOM 479 N N . LEU A 1 67 ? 13.125 -7.484 -15.188 1 97.69 67 LEU A N 1
ATOM 480 C CA . LEU A 1 67 ? 14.188 -8.102 -15.969 1 97.69 67 LEU A CA 1
ATOM 481 C C . LEU A 1 67 ? 13.672 -8.562 -17.328 1 97.69 67 LEU A C 1
ATOM 483 O O . LEU A 1 67 ? 14.391 -9.227 -18.078 1 97.69 67 LEU A O 1
ATOM 487 N N . SER A 1 68 ? 12.422 -8.266 -17.656 1 97.75 68 SER A N 1
ATOM 488 C CA . SER A 1 68 ? 11.812 -8.555 -18.938 1 97.75 68 SER A CA 1
ATOM 489 C C . SER A 1 68 ? 11.93 -10.031 -19.297 1 97.75 68 SER A C 1
ATOM 491 O O . SER A 1 68 ? 12.336 -10.383 -20.406 1 97.75 68 SER A O 1
ATOM 493 N N . LYS A 1 69 ? 11.617 -10.875 -18.359 1 98.31 69 LYS A N 1
ATOM 494 C CA . LYS A 1 69 ? 11.625 -12.32 -18.562 1 98.31 69 LYS A CA 1
ATOM 495 C C . LYS A 1 69 ? 10.234 -12.836 -18.906 1 98.31 69 LYS A C 1
ATOM 497 O O . LYS A 1 69 ? 9.242 -12.117 -18.75 1 98.31 69 LYS A O 1
ATOM 502 N N . LYS A 1 70 ? 10.211 -14.086 -19.359 1 98.12 70 LYS A N 1
ATOM 503 C CA . LYS A 1 70 ? 8.93 -14.766 -19.516 1 98.12 70 LYS A CA 1
ATOM 504 C C . LYS A 1 70 ? 8.391 -15.242 -18.172 1 98.12 70 LYS A C 1
ATOM 506 O O . LYS A 1 70 ? 9.156 -15.422 -17.219 1 98.12 70 LYS A O 1
ATOM 511 N N . HIS A 1 71 ? 7.066 -15.422 -18.219 1 98.75 71 HIS A N 1
ATOM 512 C CA . HIS A 1 71 ? 6.43 -15.93 -17.016 1 98.75 71 HIS A CA 1
ATOM 513 C C . HIS A 1 71 ? 6.91 -17.344 -16.688 1 98.75 71 HIS A C 1
ATOM 515 O O . HIS A 1 71 ? 7.133 -18.141 -17.594 1 98.75 71 HIS A O 1
ATOM 521 N N . GLY A 1 72 ? 7.062 -17.656 -15.375 1 98.5 72 GLY A N 1
ATOM 522 C CA . GLY A 1 72 ? 7.449 -18.984 -14.922 1 98.5 72 GLY A CA 1
ATOM 523 C C . GLY A 1 72 ? 6.988 -19.281 -13.508 1 98.5 72 GLY A C 1
ATOM 524 O O . GLY A 1 72 ? 6.172 -18.547 -12.945 1 98.5 72 GLY A O 1
ATOM 525 N N . GLY A 1 73 ? 7.414 -20.438 -13 1 97.5 73 GLY A N 1
ATOM 526 C CA . GLY A 1 73 ? 7.109 -20.844 -11.641 1 97.5 73 GLY A CA 1
ATOM 527 C C . GLY A 1 73 ? 8.188 -20.453 -10.648 1 97.5 73 GLY A C 1
ATOM 528 O O . GLY A 1 73 ? 9.258 -19.984 -11.031 1 97.5 73 GLY A O 1
ATOM 529 N N . PRO A 1 74 ? 7.891 -20.609 -9.344 1 96.94 74 PRO A N 1
ATOM 530 C CA . PRO A 1 74 ? 8.797 -20.172 -8.273 1 96.94 74 PRO A CA 1
ATOM 531 C C . PRO A 1 74 ? 10.164 -20.859 -8.352 1 96.94 74 PRO A C 1
ATOM 533 O O . PRO A 1 74 ? 11.156 -20.312 -7.855 1 96.94 74 PRO A O 1
ATOM 536 N N . LYS A 1 75 ? 10.258 -21.953 -9.023 1 96.38 75 LYS A N 1
ATOM 537 C CA . LYS A 1 75 ? 11.516 -22.703 -9.062 1 96.38 75 LYS A CA 1
ATOM 538 C C . LYS A 1 75 ? 12.227 -22.5 -10.398 1 96.38 75 LYS A C 1
ATOM 540 O O . LYS A 1 75 ? 13.32 -23.016 -10.609 1 96.38 75 LYS A O 1
ATOM 545 N N . ASP A 1 76 ? 11.625 -21.766 -11.234 1 97.75 76 ASP A N 1
ATOM 546 C CA . ASP A 1 76 ? 12.188 -21.547 -12.57 1 97.75 76 ASP A CA 1
ATOM 547 C C . ASP A 1 76 ? 13.203 -20.406 -12.555 1 97.75 76 ASP A C 1
ATOM 549 O O . ASP A 1 76 ? 13.016 -19.406 -11.859 1 97.75 76 ASP A O 1
ATOM 553 N N . GLU A 1 77 ? 14.258 -20.547 -13.336 1 96.62 77 GLU A N 1
ATOM 554 C CA . GLU A 1 77 ? 15.195 -19.438 -13.555 1 96.62 77 GLU A CA 1
ATOM 555 C C . GLU A 1 77 ? 14.578 -18.344 -14.406 1 96.62 77 GLU A C 1
ATOM 557 O O . GLU A 1 77 ? 14.797 -17.156 -14.164 1 96.62 77 GLU A O 1
ATOM 562 N N . GLU A 1 78 ? 13.953 -18.828 -15.516 1 97.75 78 GLU A N 1
ATOM 563 C CA . GLU A 1 78 ? 13.195 -17.906 -16.344 1 97.75 78 GLU A CA 1
ATOM 564 C C . GLU A 1 78 ? 11.82 -17.641 -15.758 1 97.75 78 GLU A C 1
ATOM 566 O O . GLU A 1 78 ? 10.906 -18.453 -15.875 1 97.75 78 GLU A O 1
ATOM 571 N N . ARG A 1 79 ? 11.664 -16.469 -15.18 1 98.56 79 ARG A N 1
ATOM 572 C CA . ARG A 1 79 ? 10.398 -16.062 -14.586 1 98.56 79 ARG A CA 1
ATOM 573 C C . ARG A 1 79 ? 10.406 -14.562 -14.273 1 98.56 79 ARG A C 1
ATOM 575 O O . ARG A 1 79 ? 11.469 -13.961 -14.133 1 98.56 79 ARG A O 1
ATOM 582 N N . HIS A 1 80 ? 9.172 -13.914 -14.188 1 98.69 80 HIS A N 1
ATOM 583 C CA . HIS A 1 80 ? 9.086 -12.594 -13.578 1 98.69 80 HIS A CA 1
ATOM 584 C C . HIS A 1 80 ? 9.578 -12.617 -12.133 1 98.69 80 HIS A C 1
ATOM 586 O O . HIS A 1 80 ? 9.516 -13.656 -11.469 1 98.69 80 HIS A O 1
ATOM 592 N N . VAL A 1 81 ? 9.977 -11.531 -11.633 1 98.69 81 VAL A N 1
ATOM 593 C CA . VAL A 1 81 ? 10.32 -11.391 -10.227 1 98.69 81 VAL A CA 1
ATOM 594 C C . VAL A 1 81 ? 9.086 -11.648 -9.359 1 98.69 81 VAL A C 1
ATOM 596 O O . VAL A 1 81 ? 9.18 -12.273 -8.305 1 98.69 81 VAL A O 1
ATOM 599 N N . GLY A 1 82 ? 7.906 -11.242 -9.805 1 98.81 82 GLY A N 1
ATOM 600 C CA . GLY A 1 82 ? 6.684 -11.297 -9.016 1 98.81 82 GLY A CA 1
ATOM 601 C C . GLY A 1 82 ? 5.973 -12.633 -9.109 1 98.81 82 GLY A C 1
ATOM 602 O O . GLY A 1 82 ? 4.875 -12.797 -8.578 1 98.81 82 GLY A O 1
ATOM 603 N N . ASP A 1 83 ? 6.52 -13.641 -9.773 1 98.88 83 ASP A N 1
ATOM 604 C CA . ASP A 1 83 ? 5.859 -14.922 -9.992 1 98.88 83 ASP A CA 1
ATOM 605 C C . ASP A 1 83 ? 6.012 -15.836 -8.781 1 98.88 83 ASP A C 1
ATOM 607 O O . ASP A 1 83 ? 6.914 -16.672 -8.742 1 98.88 83 ASP A O 1
ATOM 611 N N . LEU A 1 84 ? 5.035 -15.859 -7.891 1 98.81 84 LEU A N 1
ATOM 612 C CA . LEU A 1 84 ? 5.152 -16.625 -6.652 1 98.81 84 LEU A CA 1
ATOM 613 C C . LEU A 1 84 ? 4.449 -17.969 -6.773 1 98.81 84 LEU A C 1
ATOM 615 O O . LEU A 1 84 ? 4.387 -18.734 -5.809 1 98.81 84 LEU A O 1
ATOM 619 N N . GLY A 1 85 ? 3.887 -18.234 -7.906 1 98.69 85 GLY A N 1
ATOM 620 C CA . GLY A 1 85 ? 3.27 -19.531 -8.156 1 98.69 85 GLY A CA 1
ATOM 621 C C . GLY A 1 85 ? 1.815 -19.594 -7.73 1 98.69 85 GLY A C 1
ATOM 622 O O . GLY A 1 85 ? 1.008 -18.75 -8.133 1 98.69 85 GLY A O 1
ATOM 623 N N . ASN A 1 86 ? 1.458 -20.594 -6.883 1 98.88 86 ASN A N 1
ATOM 624 C CA . ASN A 1 86 ? 0.09 -20.859 -6.445 1 98.88 86 ASN A CA 1
ATOM 625 C C . ASN A 1 86 ? -0.009 -20.938 -4.926 1 98.88 86 ASN A C 1
ATOM 627 O O . ASN A 1 86 ? 0.962 -21.281 -4.254 1 98.88 86 ASN A O 1
ATOM 631 N N . VAL A 1 87 ? -1.121 -20.594 -4.453 1 98.88 87 VAL A N 1
ATOM 632 C CA . VAL A 1 87 ? -1.556 -20.969 -3.111 1 98.88 87 VAL A CA 1
ATOM 633 C C . VAL A 1 87 ? -2.682 -22 -3.203 1 98.88 87 VAL A C 1
ATOM 635 O O . VAL A 1 87 ? -3.395 -22.062 -4.207 1 98.88 87 VAL A O 1
ATOM 638 N N . THR A 1 88 ? -2.812 -22.812 -2.199 1 98.88 88 THR A N 1
ATOM 639 C CA . THR A 1 88 ? -3.805 -23.875 -2.215 1 98.88 88 THR A CA 1
ATOM 640 C C . THR A 1 88 ? -4.898 -23.609 -1.182 1 98.88 88 THR A C 1
ATOM 642 O O . THR A 1 88 ? -4.621 -23.531 0.017 1 98.88 88 THR A O 1
ATOM 645 N N . ALA A 1 89 ? -6.082 -23.484 -1.659 1 98.81 89 ALA A N 1
ATOM 646 C CA . ALA A 1 89 ? -7.23 -23.391 -0.761 1 98.81 89 ALA A CA 1
ATOM 647 C C . ALA A 1 89 ? -7.836 -24.75 -0.482 1 98.81 89 ALA A C 1
ATOM 649 O O . ALA A 1 89 ? -8.008 -25.562 -1.397 1 98.81 89 ALA A O 1
ATOM 650 N N . GLY A 1 90 ? -8.094 -25.031 0.783 1 98.62 90 GLY A N 1
ATOM 651 C CA . GLY A 1 90 ? -8.812 -26.234 1.14 1 98.62 90 GLY A CA 1
ATOM 652 C C . GLY A 1 90 ? -10.305 -26.141 0.88 1 98.62 90 GLY A C 1
ATOM 653 O O . GLY A 1 90 ? -10.789 -25.141 0.36 1 98.62 90 GLY A O 1
ATOM 654 N N . SER A 1 91 ? -11.023 -27.234 1.228 1 98.38 91 SER A N 1
ATOM 655 C CA . SER A 1 91 ? -12.469 -27.281 1.023 1 98.38 91 SER A CA 1
ATOM 656 C C . SER A 1 91 ? -13.18 -26.234 1.856 1 98.38 91 SER A C 1
ATOM 658 O O . SER A 1 91 ? -14.328 -25.875 1.563 1 98.38 91 SER A O 1
ATOM 660 N N . ASN A 1 92 ? -12.57 -25.766 2.891 1 98.25 92 ASN A N 1
ATOM 661 C CA . ASN A 1 92 ? -13.141 -24.719 3.73 1 98.25 92 ASN A CA 1
ATOM 662 C C . ASN A 1 92 ? -12.922 -23.328 3.129 1 98.25 92 ASN A C 1
ATOM 664 O O . ASN A 1 92 ? -13.305 -22.328 3.725 1 98.25 92 ASN A O 1
ATOM 668 N N . GLY A 1 93 ? -12.188 -23.25 2.006 1 98.12 93 GLY A N 1
ATOM 669 C CA . GLY A 1 93 ? -11.953 -22 1.317 1 98.12 93 GLY A CA 1
ATOM 670 C C . GLY A 1 93 ? -10.766 -21.219 1.86 1 98.12 93 GLY A C 1
ATOM 671 O O . GLY A 1 93 ? -10.594 -20.047 1.569 1 98.12 93 GLY A O 1
ATOM 672 N N . VAL A 1 94 ? -10.008 -21.938 2.691 1 98.75 94 VAL A N 1
ATOM 673 C CA . VAL A 1 94 ? -8.891 -21.266 3.355 1 98.75 94 VAL A CA 1
ATOM 674 C C . VAL A 1 94 ? -7.574 -21.719 2.725 1 98.75 94 VAL A C 1
ATOM 676 O O . VAL A 1 94 ? -7.363 -22.922 2.498 1 98.75 94 VAL A O 1
ATOM 679 N N . ALA A 1 95 ? -6.73 -20.797 2.377 1 98.88 95 ALA A N 1
ATOM 680 C CA . ALA A 1 95 ? -5.355 -21.062 1.966 1 98.88 95 ALA A CA 1
ATOM 681 C C . ALA A 1 95 ? -4.363 -20.547 3.008 1 98.88 95 ALA A C 1
ATOM 683 O O . ALA A 1 95 ? -4.254 -19.344 3.236 1 98.88 95 ALA A O 1
ATOM 684 N N . ASP A 1 96 ? -3.635 -21.422 3.617 1 98.81 96 ASP A N 1
ATOM 685 C CA . ASP A 1 96 ? -2.467 -21.047 4.406 1 98.81 96 ASP A CA 1
ATOM 686 C C . ASP A 1 96 ? -1.238 -20.859 3.52 1 98.81 96 ASP A C 1
ATOM 688 O O . ASP A 1 96 ? -0.878 -21.766 2.756 1 98.81 96 ASP A O 1
ATOM 692 N N . VAL A 1 97 ? -0.673 -19.75 3.648 1 98.88 97 VAL A N 1
ATOM 693 C CA . VAL A 1 97 ? 0.429 -19.391 2.766 1 98.88 97 VAL A CA 1
ATOM 694 C C . VAL A 1 97 ? 1.753 -19.5 3.518 1 98.88 97 VAL A C 1
ATOM 696 O O . VAL A 1 97 ? 1.893 -18.969 4.625 1 98.88 97 VAL A O 1
ATOM 699 N N . LEU A 1 98 ? 2.664 -20.188 2.963 1 98.75 98 LEU A N 1
ATOM 700 C CA . LEU A 1 98 ? 4.055 -20.234 3.398 1 98.75 98 LEU A CA 1
ATOM 701 C C . LEU A 1 98 ? 4.992 -20.438 2.213 1 98.75 98 LEU A C 1
ATOM 703 O O . LEU A 1 98 ? 5.113 -21.547 1.698 1 98.75 98 LEU A O 1
ATOM 707 N N . ILE A 1 99 ? 5.582 -19.406 1.788 1 98.44 99 ILE A N 1
ATOM 708 C CA . ILE A 1 99 ? 6.48 -19.375 0.64 1 98.44 99 ILE A CA 1
ATOM 709 C C . ILE A 1 99 ? 7.816 -18.766 1.049 1 98.44 99 ILE A C 1
ATOM 711 O O . ILE A 1 99 ? 7.855 -17.781 1.783 1 98.44 99 ILE A O 1
ATOM 715 N N . GLU A 1 100 ? 8.852 -19.359 0.656 1 98.5 100 GLU A N 1
ATOM 716 C CA . GLU A 1 100 ? 10.188 -18.766 0.718 1 98.5 100 GLU A CA 1
ATOM 717 C C . GLU A 1 100 ? 10.727 -18.484 -0.679 1 98.5 100 GLU A C 1
ATOM 719 O O . GLU A 1 100 ? 10.844 -19.391 -1.506 1 98.5 100 GLU A O 1
ATOM 724 N N . ASP A 1 101 ? 11 -17.266 -0.978 1 98.56 101 ASP A N 1
ATOM 725 C CA . ASP A 1 101 ? 11.406 -16.891 -2.328 1 98.56 101 ASP A CA 1
ATOM 726 C C . ASP A 1 101 ? 12.719 -16.094 -2.309 1 98.56 101 ASP A C 1
ATOM 728 O O . ASP A 1 101 ? 12.867 -15.164 -1.526 1 98.56 101 ASP A O 1
ATOM 732 N N . SER A 1 102 ? 13.625 -16.391 -3.197 1 97.44 102 SER A N 1
ATOM 733 C CA . SER A 1 102 ? 14.945 -15.766 -3.186 1 97.44 102 SER A CA 1
ATOM 734 C C . SER A 1 102 ? 15.062 -14.688 -4.254 1 97.44 102 SER A C 1
ATOM 736 O O . SER A 1 102 ? 16.094 -14.031 -4.383 1 97.44 102 SER A O 1
ATOM 738 N N . VAL A 1 103 ? 14.008 -14.516 -5.031 1 98.06 103 VAL A N 1
ATOM 739 C CA . VAL A 1 103 ? 14.094 -13.562 -6.137 1 98.06 103 VAL A CA 1
ATOM 740 C C . VAL A 1 103 ? 13.523 -12.219 -5.699 1 98.06 103 VAL A C 1
ATOM 742 O O . VAL A 1 103 ? 14.148 -11.172 -5.922 1 98.06 103 VAL A O 1
ATOM 745 N N . ILE A 1 104 ? 12.344 -12.234 -5.078 1 98.56 104 ILE A N 1
ATOM 746 C CA . ILE A 1 104 ? 11.82 -10.961 -4.582 1 98.56 104 ILE A CA 1
ATOM 747 C C . ILE A 1 104 ? 12.68 -10.461 -3.428 1 98.56 104 ILE A C 1
ATOM 749 O O . ILE A 1 104 ? 13.445 -11.227 -2.84 1 98.56 104 ILE A O 1
ATOM 753 N N . SER A 1 105 ? 12.562 -9.172 -3.168 1 98.5 105 SER A N 1
ATOM 754 C CA . SER A 1 105 ? 13.242 -8.523 -2.057 1 98.5 105 SER A CA 1
ATOM 755 C C . SER A 1 105 ? 12.344 -7.484 -1.389 1 98.5 105 SER A C 1
ATOM 757 O O . SER A 1 105 ? 11.297 -7.129 -1.925 1 98.5 105 SER A O 1
ATOM 759 N N . LEU A 1 106 ? 12.75 -7.07 -0.185 1 98.38 106 LEU A N 1
ATOM 760 C CA . LEU A 1 106 ? 12.047 -5.984 0.491 1 98.38 106 LEU A CA 1
ATOM 761 C C . LEU A 1 106 ? 12.875 -4.703 0.45 1 98.38 106 LEU A C 1
ATOM 763 O O . LEU A 1 106 ? 12.539 -3.723 1.123 1 98.38 106 LEU A O 1
ATOM 767 N N . SER A 1 107 ? 13.906 -4.723 -0.369 1 95.25 107 SER A N 1
ATOM 768 C CA . SER A 1 107 ? 14.742 -3.547 -0.587 1 95.25 107 SER A CA 1
ATOM 769 C C . SER A 1 107 ? 15.391 -3.576 -1.968 1 95.25 107 SER A C 1
ATOM 771 O O . SER A 1 107 ? 15.406 -4.617 -2.627 1 95.25 107 SER A O 1
ATOM 773 N N . GLY A 1 108 ? 15.766 -2.365 -2.367 1 93.62 108 GLY A N 1
ATOM 774 C CA . GLY A 1 108 ? 16.516 -2.311 -3.611 1 93.62 108 GLY A CA 1
ATOM 775 C C . GLY A 1 108 ? 15.648 -2.457 -4.844 1 93.62 108 GLY A C 1
ATOM 776 O O . GLY A 1 108 ? 14.43 -2.281 -4.773 1 93.62 108 GLY A O 1
ATOM 777 N N . ASP A 1 109 ? 16.203 -2.818 -5.965 1 94 109 ASP A N 1
ATOM 778 C CA . ASP A 1 109 ? 15.562 -2.805 -7.273 1 94 109 ASP A CA 1
ATOM 779 C C . ASP A 1 109 ? 14.492 -3.887 -7.363 1 94 109 ASP A C 1
ATOM 781 O O . ASP A 1 109 ? 13.531 -3.756 -8.133 1 94 109 ASP A O 1
ATOM 785 N N . MET A 1 110 ? 14.648 -4.91 -6.602 1 96.88 110 MET A N 1
ATOM 786 C CA . MET A 1 110 ? 13.703 -6.02 -6.66 1 96.88 110 MET A CA 1
ATOM 787 C C . MET A 1 110 ? 12.695 -5.938 -5.516 1 96.88 110 MET A C 1
ATOM 789 O O . MET A 1 110 ? 12.039 -6.926 -5.191 1 96.88 110 MET A O 1
ATOM 793 N N . SER A 1 111 ? 12.68 -4.754 -4.914 1 98.25 111 SER A N 1
ATOM 794 C CA . SER A 1 111 ? 11.773 -4.578 -3.783 1 98.25 111 SER A CA 1
ATOM 795 C C . SER A 1 111 ? 10.32 -4.699 -4.223 1 98.25 111 SER A C 1
ATOM 797 O O . SER A 1 111 ? 9.922 -4.129 -5.242 1 98.25 111 SER A O 1
ATOM 799 N N . VAL A 1 112 ? 9.523 -5.379 -3.398 1 98.88 112 VAL A N 1
ATOM 800 C CA . VAL A 1 112 ? 8.102 -5.531 -3.705 1 98.88 112 VAL A CA 1
ATOM 801 C C . VAL A 1 112 ? 7.289 -4.535 -2.887 1 98.88 112 VAL A C 1
ATOM 803 O O . VAL A 1 112 ? 6.07 -4.441 -3.043 1 98.88 112 VAL A O 1
ATOM 806 N N . ILE A 1 113 ? 7.926 -3.736 -2 1 98.75 113 ILE A N 1
ATOM 807 C CA . ILE A 1 113 ? 7.227 -2.717 -1.225 1 98.75 113 ILE A CA 1
ATOM 808 C C . ILE A 1 113 ? 6.598 -1.692 -2.166 1 98.75 113 ILE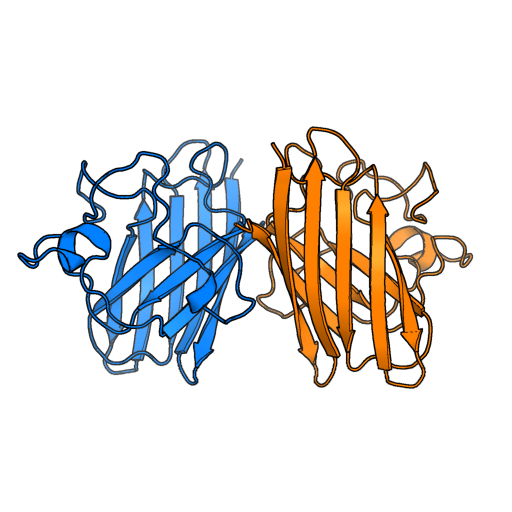 A C 1
ATOM 810 O O . ILE A 1 113 ? 7.23 -1.256 -3.131 1 98.75 113 ILE A O 1
ATOM 814 N N . GLY A 1 114 ? 5.359 -1.319 -1.852 1 98.88 114 GLY A N 1
ATOM 815 C CA . GLY A 1 114 ? 4.648 -0.346 -2.662 1 98.88 114 GLY A CA 1
ATOM 816 C C . GLY A 1 114 ? 3.988 -0.956 -3.885 1 98.88 114 GLY A C 1
ATOM 817 O O . GLY A 1 114 ? 3.287 -0.266 -4.629 1 98.88 114 GLY A O 1
ATOM 818 N N . ARG A 1 115 ? 4.188 -2.229 -4.121 1 98.94 115 ARG A N 1
ATOM 819 C CA . ARG A 1 115 ? 3.562 -2.953 -5.223 1 98.94 115 ARG A CA 1
ATOM 820 C C . ARG A 1 115 ? 2.361 -3.758 -4.738 1 98.94 115 ARG A C 1
ATOM 822 O O . ARG A 1 115 ? 2.078 -3.797 -3.537 1 98.94 115 ARG A O 1
ATOM 829 N N . THR A 1 116 ? 1.63 -4.367 -5.66 1 98.94 116 THR A N 1
ATOM 830 C CA . THR A 1 116 ? 0.383 -5.035 -5.305 1 98.94 116 THR A CA 1
ATOM 831 C C . THR A 1 116 ? 0.553 -6.551 -5.336 1 98.94 116 THR A C 1
ATOM 833 O O . THR A 1 116 ? 1.079 -7.102 -6.305 1 98.94 116 THR A O 1
ATOM 836 N N . LEU A 1 117 ? 0.209 -7.203 -4.23 1 98.94 117 LEU A N 1
ATOM 837 C CA . LEU A 1 117 ? 0.022 -8.648 -4.203 1 98.94 117 LEU A CA 1
ATOM 838 C C . LEU A 1 117 ? -1.379 -9.023 -4.676 1 98.94 117 LEU A C 1
ATOM 840 O O . LEU A 1 117 ? -2.363 -8.406 -4.27 1 98.94 117 LEU A O 1
ATOM 844 N N . VAL A 1 118 ? -1.482 -10.008 -5.602 1 98.88 118 VAL A N 1
ATOM 845 C CA . VAL A 1 118 ? -2.768 -10.406 -6.168 1 98.88 118 VAL A CA 1
ATOM 846 C C . VAL A 1 118 ? -2.943 -11.914 -6.047 1 98.88 118 VAL A C 1
ATOM 848 O O . VAL A 1 118 ? -2.025 -12.68 -6.352 1 98.88 118 VAL A O 1
ATOM 851 N N . VAL A 1 119 ? -4.105 -12.359 -5.547 1 98.88 119 VAL A N 1
ATOM 852 C CA . VAL A 1 119 ? -4.523 -13.75 -5.672 1 98.88 119 VAL A CA 1
ATOM 853 C C . VAL A 1 119 ? -5.555 -13.883 -6.793 1 98.88 119 VAL A C 1
ATOM 855 O O . VAL A 1 119 ? -6.504 -13.094 -6.863 1 98.88 119 VAL A O 1
ATOM 858 N N . HIS A 1 120 ? -5.328 -14.852 -7.656 1 98.56 120 HIS A N 1
ATOM 859 C CA . HIS A 1 120 ? -6.133 -15 -8.867 1 98.56 120 HIS A CA 1
ATOM 860 C C . HIS A 1 120 ? -7.172 -16.109 -8.703 1 98.56 120 HIS A C 1
ATOM 862 O O . HIS A 1 120 ? -7.137 -16.859 -7.73 1 98.56 120 HIS A O 1
ATOM 868 N N . GLU A 1 121 ? -8.039 -16.141 -9.648 1 97.62 121 GLU A N 1
ATOM 869 C CA . GLU A 1 121 ? -9.188 -17.031 -9.648 1 97.62 121 GLU A CA 1
ATOM 870 C C . GLU A 1 121 ? -8.766 -18.469 -9.945 1 97.62 121 GLU A C 1
ATOM 872 O O . GLU A 1 121 ? -9.234 -19.406 -9.281 1 97.62 121 GLU A O 1
ATOM 877 N N . LYS A 1 122 ? -7.898 -18.641 -10.914 1 98.19 122 LYS A N 1
ATOM 878 C CA . LYS A 1 122 ? -7.535 -19.969 -11.383 1 98.19 122 LYS A CA 1
ATOM 879 C C . LYS A 1 122 ? -6.086 -20.312 -11.023 1 98.19 122 LYS A C 1
ATOM 881 O O . LYS A 1 122 ? -5.332 -19.438 -10.594 1 98.19 122 LYS A O 1
ATOM 886 N N . GLU A 1 123 ? -5.816 -21.531 -11.203 1 98.75 123 GLU A N 1
ATOM 887 C CA . GLU A 1 123 ? -4.445 -22.016 -11.062 1 98.75 123 GLU A CA 1
ATOM 888 C C . GLU A 1 123 ? -3.52 -21.344 -12.078 1 98.75 123 GLU A C 1
ATOM 890 O O . GLU A 1 123 ? -3.887 -21.172 -13.242 1 98.75 123 GLU A O 1
ATOM 895 N N . ASP A 1 124 ? -2.373 -20.906 -11.617 1 98.81 124 ASP A N 1
ATOM 896 C CA . ASP A 1 124 ? -1.266 -20.531 -12.492 1 98.81 124 ASP A CA 1
ATOM 897 C C . ASP A 1 124 ? -0.641 -21.75 -13.148 1 98.81 124 ASP A C 1
ATOM 899 O O . ASP A 1 124 ? -0.204 -22.672 -12.453 1 98.81 124 ASP A O 1
ATOM 903 N N . ASP A 1 125 ? -0.493 -21.797 -14.422 1 98.81 125 ASP A N 1
ATOM 904 C CA . ASP A 1 125 ? 0.06 -22.953 -15.117 1 98.81 125 ASP A CA 1
ATOM 905 C C . ASP A 1 125 ? 1.579 -22.859 -15.234 1 98.81 125 ASP A C 1
ATOM 907 O O . ASP A 1 125 ? 2.213 -23.688 -15.898 1 98.81 125 ASP A O 1
ATOM 911 N N . LEU A 1 126 ? 2.195 -21.828 -14.695 1 98.5 126 LEU A N 1
ATOM 912 C CA . LEU A 1 126 ? 3.629 -21.641 -14.508 1 98.5 126 LEU A CA 1
ATOM 913 C C . LEU A 1 126 ? 4.336 -21.5 -15.859 1 98.5 126 LEU A C 1
ATOM 915 O O . LEU A 1 126 ? 5.488 -21.906 -16 1 98.5 126 LEU A O 1
ATOM 919 N N . GLY A 1 127 ? 3.57 -20.984 -16.781 1 98.06 127 GLY A N 1
ATOM 920 C CA . GLY A 1 127 ? 4.156 -20.781 -18.109 1 98.06 127 GLY A CA 1
ATOM 921 C C . GLY A 1 127 ? 4.199 -22.047 -18.938 1 98.06 127 GLY A C 1
ATOM 922 O O . GLY A 1 127 ? 4.82 -22.062 -20 1 98.06 127 GLY A O 1
ATOM 923 N N . LYS A 1 128 ? 3.482 -23.031 -18.578 1 97.38 128 LYS A N 1
ATOM 924 C CA . LYS A 1 128 ? 3.566 -24.344 -19.219 1 97.38 128 LYS A CA 1
ATOM 925 C C . LYS A 1 128 ? 2.238 -24.734 -19.859 1 97.38 128 LYS A C 1
ATOM 927 O O . LYS A 1 128 ? 1.987 -25.906 -20.125 1 97.38 128 LYS A O 1
ATOM 932 N N . GLY A 1 129 ? 1.41 -23.844 -20 1 96.12 129 GLY A N 1
ATOM 933 C CA . GLY A 1 129 ? 0.072 -24.109 -20.516 1 96.12 129 GLY A CA 1
ATOM 934 C C . GLY A 1 129 ? 0.018 -24.234 -22.016 1 96.12 129 GLY A C 1
ATOM 935 O O . GLY A 1 129 ? -1 -24.641 -22.578 1 96.12 129 GLY A O 1
ATOM 936 N N . GLY A 1 130 ? 1.131 -23.781 -22.812 1 94.88 130 GLY A N 1
ATOM 937 C CA . GLY A 1 130 ? 1.2 -24.031 -24.234 1 94.88 130 GLY A CA 1
ATOM 938 C C . GLY A 1 130 ? 0.544 -22.953 -25.078 1 94.88 130 GLY A C 1
ATOM 939 O O . GLY A 1 130 ? 0.139 -23.188 -26.203 1 94.88 130 GLY A O 1
ATOM 940 N N . ASN A 1 131 ? 0.239 -21.859 -24.547 1 95.75 131 ASN A N 1
ATOM 941 C CA . ASN A 1 131 ? -0.303 -20.719 -25.281 1 95.75 131 ASN A CA 1
ATOM 942 C C . ASN A 1 131 ? 0.33 -19.406 -24.844 1 95.75 131 ASN A C 1
ATOM 944 O O . ASN A 1 131 ? 1.097 -19.375 -23.875 1 95.75 131 ASN A O 1
ATOM 948 N N . ASP A 1 132 ? 0.083 -18.328 -25.562 1 95.19 132 ASP A N 1
ATOM 949 C CA . ASP A 1 132 ? 0.697 -17.016 -25.344 1 95.19 132 ASP A CA 1
ATOM 950 C C . ASP A 1 132 ? 0.371 -16.484 -23.953 1 95.19 132 ASP A C 1
ATOM 952 O O . ASP A 1 132 ? 1.248 -15.969 -23.25 1 95.19 132 ASP A O 1
ATOM 956 N N . GLU A 1 133 ? -0.86 -16.562 -23.516 1 95.56 133 GLU A N 1
ATOM 957 C CA . GLU A 1 133 ? -1.267 -16.062 -22.203 1 95.56 133 GLU A CA 1
ATOM 958 C C . GLU A 1 133 ? -0.521 -16.781 -21.094 1 95.56 133 GLU A C 1
ATOM 960 O O . GLU A 1 133 ? -0.237 -16.188 -20.047 1 95.56 133 GLU A O 1
ATOM 965 N N . SER A 1 134 ? -0.19 -18.047 -21.297 1 98.06 134 SER A N 1
ATOM 966 C CA . SER A 1 134 ? 0.572 -18.828 -20.344 1 98.06 134 SER A CA 1
ATOM 967 C C . SER A 1 134 ? 1.935 -18.203 -20.062 1 98.06 134 SER A C 1
ATOM 969 O O . SER A 1 134 ? 2.336 -18.062 -18.906 1 98.06 134 SER A O 1
ATOM 971 N N . THR A 1 135 ? 2.65 -17.734 -21.062 1 97.06 135 THR A N 1
ATOM 972 C CA . THR A 1 135 ? 4.008 -17.219 -20.922 1 97.06 135 THR A CA 1
ATOM 973 C C . THR A 1 135 ? 3.988 -15.758 -20.484 1 97.06 135 THR A C 1
ATOM 975 O O . THR A 1 135 ? 5.035 -15.188 -20.156 1 97.06 135 THR A O 1
ATOM 978 N N . LYS A 1 136 ? 2.82 -15.242 -20.469 1 96.94 136 LYS A N 1
ATOM 979 C CA . LYS A 1 136 ? 2.697 -13.852 -20.031 1 96.94 136 LYS A CA 1
ATOM 980 C C . LYS A 1 136 ? 2.209 -13.773 -18.578 1 96.94 136 LYS A C 1
ATOM 982 O O . LYS A 1 136 ? 2.707 -12.969 -17.797 1 96.94 136 LYS A O 1
ATOM 987 N N . THR A 1 137 ? 1.191 -14.711 -18.281 1 96.81 137 THR A N 1
ATOM 988 C CA . THR A 1 137 ? 0.521 -14.508 -17 1 96.81 137 THR A CA 1
ATOM 989 C C . THR A 1 137 ? 0.319 -15.836 -16.28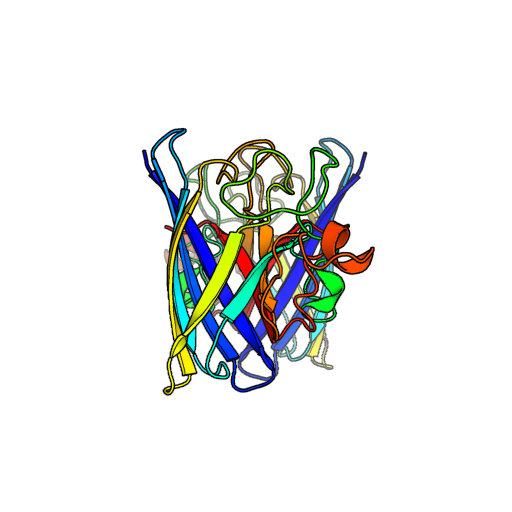1 1 96.81 137 THR A C 1
ATOM 991 O O . THR A 1 137 ? -0.187 -15.867 -15.148 1 96.81 137 THR A O 1
ATOM 994 N N . GLY A 1 138 ? 0.585 -16.969 -16.969 1 98.44 138 GLY A N 1
ATOM 995 C CA . GLY A 1 138 ? 0.361 -18.266 -16.375 1 98.44 138 GLY A CA 1
ATOM 996 C C . GLY A 1 138 ? -1.093 -18.703 -16.406 1 98.44 138 GLY A C 1
ATOM 997 O O . GLY A 1 138 ? -1.479 -19.672 -15.75 1 98.44 138 GLY A O 1
ATOM 998 N N . ASN A 1 139 ? -1.983 -17.969 -17.141 1 98.31 139 ASN A N 1
ATOM 999 C CA . ASN A 1 139 ? -3.396 -18.297 -17.297 1 98.31 139 ASN A CA 1
ATOM 1000 C C . ASN A 1 139 ? -4.117 -18.344 -15.961 1 98.31 139 ASN A C 1
ATOM 1002 O O . ASN A 1 139 ? -4.965 -19.219 -15.742 1 98.31 139 ASN A O 1
ATOM 1006 N N . ALA A 1 140 ? -3.812 -17.453 -15.117 1 97.5 140 ALA A N 1
ATOM 1007 C CA . ALA A 1 140 ? -4.32 -17.578 -13.75 1 97.5 1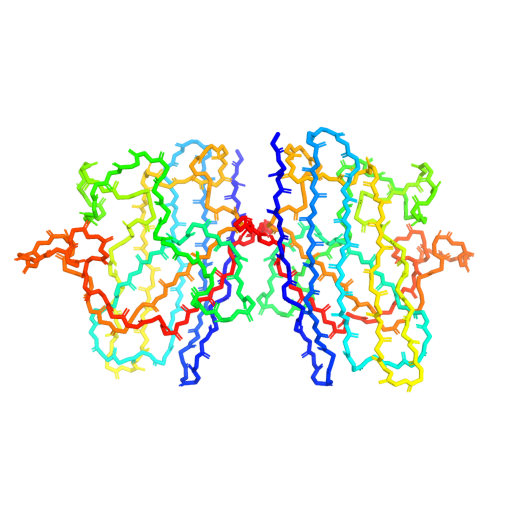40 ALA A CA 1
ATOM 1008 C C . ALA A 1 140 ? -5.703 -16.953 -13.617 1 97.5 140 ALA A C 1
ATOM 1010 O O . ALA A 1 140 ? -6.305 -16.969 -12.539 1 97.5 140 ALA A O 1
ATOM 1011 N N . GLY A 1 141 ? -6.27 -16.297 -14.68 1 96.88 141 GLY A N 1
ATOM 1012 C CA . GLY A 1 141 ? -7.633 -15.797 -14.672 1 96.88 141 GLY A CA 1
ATOM 1013 C C . GLY A 1 141 ? -7.781 -14.484 -13.93 1 96.88 141 GLY A C 1
ATOM 1014 O O . GLY A 1 141 ? -6.816 -13.719 -13.812 1 96.88 141 GLY A O 1
ATOM 1015 N N . SER A 1 142 ? -8.969 -14.18 -13.484 1 96.62 142 SER A N 1
ATOM 1016 C CA . SER A 1 142 ? -9.328 -12.883 -12.914 1 96.62 142 SER A CA 1
ATOM 1017 C C . SER A 1 142 ? -8.602 -12.641 -11.594 1 96.62 142 SER A C 1
ATOM 1019 O O . SER A 1 142 ? -8.188 -13.594 -10.922 1 96.62 142 SER A O 1
ATOM 1021 N N . ARG A 1 143 ? -8.484 -11.414 -11.281 1 98 143 ARG A N 1
ATOM 1022 C CA . ARG A 1 143 ? -7.902 -10.969 -10.016 1 98 143 ARG A CA 1
ATOM 1023 C C . ARG A 1 143 ? -8.953 -10.938 -8.914 1 98 143 ARG A C 1
ATOM 1025 O O . ARG A 1 143 ? -9.828 -10.078 -8.906 1 98 143 ARG A O 1
ATOM 1032 N N . LEU A 1 144 ? -8.852 -11.82 -7.914 1 98 144 LEU A N 1
ATOM 1033 C CA . LEU A 1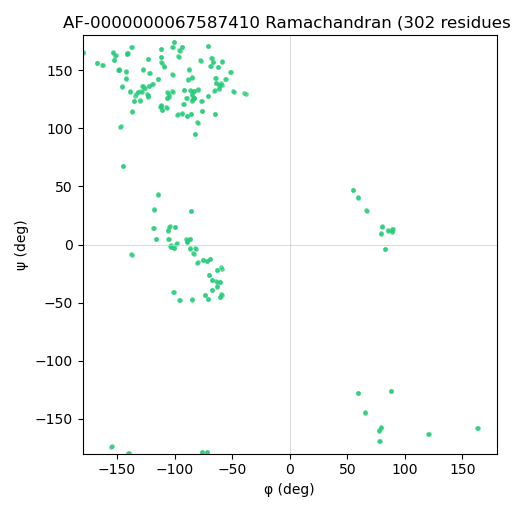 144 ? -9.914 -11.992 -6.926 1 98 144 LEU A CA 1
ATOM 1034 C C . LEU A 1 144 ? -9.773 -10.969 -5.801 1 98 144 LEU A C 1
ATOM 1036 O O . LEU A 1 144 ? -10.773 -10.43 -5.32 1 98 144 LEU A O 1
ATOM 1040 N N . ALA A 1 145 ? -8.594 -10.844 -5.309 1 98.56 145 ALA A N 1
ATOM 1041 C CA . ALA A 1 145 ? -8.273 -9.922 -4.227 1 98.56 145 ALA A CA 1
ATOM 1042 C C . ALA A 1 145 ? -6.844 -9.398 -4.355 1 98.56 145 ALA A C 1
ATOM 1044 O O . ALA A 1 145 ? -5.98 -10.07 -4.926 1 98.56 145 ALA A O 1
ATOM 1045 N N . CYS A 1 146 ? -6.648 -8.242 -3.893 1 98.69 146 CYS A N 1
ATOM 1046 C CA . CYS A 1 146 ? -5.32 -7.641 -3.963 1 98.69 146 CYS A CA 1
ATOM 1047 C C . CYS A 1 146 ? -5.121 -6.625 -2.848 1 98.69 146 CYS A C 1
ATOM 1049 O O . CYS A 1 146 ? -6.07 -6.27 -2.146 1 98.69 146 CYS A O 1
ATOM 1051 N N . GLY A 1 147 ? -3.957 -6.242 -2.607 1 98.69 147 GLY A N 1
ATOM 1052 C CA . GLY A 1 147 ? -3.539 -5.207 -1.674 1 98.69 147 GLY A CA 1
ATOM 1053 C C . GLY A 1 147 ? -2.131 -4.707 -1.93 1 98.69 147 GLY A C 1
ATOM 1054 O O . GLY A 1 147 ? -1.314 -5.41 -2.527 1 98.69 147 GLY A O 1
ATOM 1055 N N . VAL A 1 148 ? -1.881 -3.488 -1.523 1 98.94 148 VAL A N 1
ATOM 1056 C CA . VAL A 1 148 ? -0.54 -2.924 -1.644 1 98.94 148 VAL A CA 1
ATOM 1057 C C . VAL A 1 148 ? 0.339 -3.434 -0.503 1 98.94 148 VAL A C 1
ATOM 1059 O O . VAL A 1 148 ? -0.1 -3.492 0.648 1 98.94 148 VAL A O 1
ATOM 1062 N N . ILE A 1 149 ? 1.541 -3.869 -0.826 1 98.94 149 ILE A N 1
ATOM 1063 C CA . ILE A 1 149 ? 2.516 -4.332 0.157 1 98.94 149 ILE A CA 1
ATOM 1064 C C . ILE A 1 149 ? 3.145 -3.133 0.863 1 98.94 149 ILE A C 1
ATOM 1066 O O . ILE A 1 149 ? 3.809 -2.309 0.228 1 98.94 149 ILE A O 1
ATOM 1070 N N . GLY A 1 150 ? 2.895 -3.031 2.121 1 98.94 150 GLY A N 1
ATOM 1071 C CA . GLY A 1 150 ? 3.371 -1.898 2.896 1 98.94 150 GLY A CA 1
ATOM 1072 C C . GLY A 1 150 ? 4.43 -2.277 3.914 1 98.94 150 GLY A C 1
ATOM 1073 O O . GLY A 1 150 ? 4.582 -3.453 4.254 1 98.94 150 GLY A O 1
ATOM 1074 N N . ILE A 1 151 ? 5.148 -1.265 4.348 1 98.81 151 ILE A N 1
ATOM 1075 C CA . ILE A 1 151 ? 6.156 -1.439 5.387 1 98.81 151 ILE A CA 1
ATOM 1076 C C . ILE A 1 151 ? 5.484 -1.842 6.699 1 98.81 151 ILE A C 1
ATOM 1078 O O . ILE A 1 151 ? 4.465 -1.263 7.082 1 98.81 151 ILE A O 1
ATOM 1082 N N . ALA A 1 152 ? 6 -2.84 7.344 1 98.62 152 ALA A N 1
ATOM 1083 C CA . ALA A 1 152 ? 5.461 -3.301 8.617 1 98.62 152 ALA A CA 1
ATOM 1084 C C . ALA A 1 152 ? 6.43 -3.012 9.758 1 98.62 152 ALA A C 1
ATOM 1086 O O . ALA A 1 152 ? 7.625 -2.803 9.531 1 98.62 152 ALA A O 1
ATOM 1087 N N . PRO A 1 153 ? 5.891 -2.922 11.055 1 95.81 153 PRO A N 1
ATOM 1088 C CA . PRO A 1 153 ? 6.773 -2.719 12.211 1 95.81 153 PRO A CA 1
ATOM 1089 C C . PRO A 1 153 ? 7.82 -3.818 12.352 1 95.81 153 PRO A C 1
ATOM 1091 O O . PRO A 1 153 ? 7.59 -4.957 11.93 1 95.81 153 PRO A O 1
ATOM 1094 N N . MET B 1 1 ? 13.266 12.07 -14.867 1 79.25 1 MET B N 1
ATOM 1095 C CA . MET B 1 1 ? 12.094 11.219 -15 1 79.25 1 MET B CA 1
ATOM 1096 C C . MET B 1 1 ? 11.195 11.336 -13.773 1 79.25 1 MET B C 1
ATOM 1098 O O . MET B 1 1 ? 11.68 11.539 -12.664 1 79.25 1 MET B O 1
ATOM 1102 N N . ALA B 1 2 ? 9.93 11.406 -13.953 1 92.69 2 ALA B N 1
ATOM 1103 C CA . ALA B 1 2 ? 9 11.617 -12.852 1 92.69 2 ALA B CA 1
ATOM 1104 C C . ALA B 1 2 ? 8.641 10.297 -12.18 1 92.69 2 ALA B C 1
ATOM 1106 O O . ALA B 1 2 ? 8.414 9.289 -12.859 1 92.69 2 ALA B O 1
ATOM 1107 N N . THR B 1 3 ? 8.891 10.281 -10.844 1 97.19 3 THR B N 1
ATOM 1108 C CA . THR B 1 3 ? 8.391 9.172 -10.039 1 97.19 3 THR B CA 1
ATOM 1109 C C . THR B 1 3 ? 6.965 9.438 -9.562 1 97.19 3 THR B C 1
ATOM 1111 O O . THR B 1 3 ? 6.645 10.555 -9.148 1 97.19 3 THR B O 1
ATOM 1114 N N . LYS B 1 4 ? 6.098 8.43 -9.727 1 98.69 4 LYS B N 1
ATOM 1115 C CA . LYS B 1 4 ? 4.691 8.609 -9.367 1 98.69 4 LYS B CA 1
ATOM 1116 C C . LYS B 1 4 ? 4.254 7.574 -8.336 1 98.69 4 LYS B C 1
ATOM 1118 O O . LYS B 1 4 ? 4.746 6.445 -8.336 1 98.69 4 LYS B O 1
ATOM 1123 N N . ALA B 1 5 ? 3.363 7.98 -7.512 1 98.94 5 ALA B N 1
ATOM 1124 C CA . ALA B 1 5 ? 2.715 7.137 -6.516 1 98.94 5 ALA B CA 1
ATOM 1125 C C . ALA B 1 5 ? 1.236 7.488 -6.375 1 98.94 5 ALA B C 1
ATOM 1127 O O . ALA B 1 5 ? 0.779 8.5 -6.91 1 98.94 5 ALA B O 1
ATOM 1128 N N . VAL B 1 6 ? 0.54 6.586 -5.758 1 98.94 6 VAL B N 1
ATOM 1129 C CA . VAL B 1 6 ? -0.892 6.801 -5.574 1 98.94 6 VAL B CA 1
ATOM 1130 C C . VAL B 1 6 ? -1.353 6.141 -4.277 1 98.94 6 VAL B C 1
ATOM 1132 O O . VAL B 1 6 ? -0.769 5.145 -3.842 1 98.94 6 VAL B O 1
ATOM 1135 N N . CYS B 1 7 ? -2.33 6.676 -3.672 1 98.88 7 CYS B N 1
ATOM 1136 C CA . CYS B 1 7 ? -2.961 6.152 -2.463 1 98.88 7 CYS B CA 1
ATOM 1137 C C . CYS B 1 7 ? -4.48 6.207 -2.574 1 98.88 7 CYS B C 1
ATOM 1139 O O . CYS B 1 7 ? -5.047 7.254 -2.885 1 98.88 7 CYS B O 1
ATOM 1141 N N . VAL B 1 8 ? -5.125 5.129 -2.43 1 98.69 8 VAL B N 1
ATOM 1142 C CA . VAL B 1 8 ? -6.574 5.066 -2.293 1 98.69 8 VAL B CA 1
ATOM 1143 C C . VAL B 1 8 ? -6.953 5.066 -0.813 1 98.69 8 VAL B C 1
ATOM 1145 O O . VAL B 1 8 ? -6.629 4.129 -0.082 1 98.69 8 VAL B O 1
ATOM 1148 N N . LEU B 1 9 ? -7.574 6.125 -0.387 1 98.56 9 LEU B N 1
ATOM 1149 C CA . LEU B 1 9 ? -8.016 6.273 0.996 1 98.56 9 LEU B CA 1
ATOM 1150 C C . LEU B 1 9 ? -9.359 5.586 1.218 1 98.56 9 LEU B C 1
ATOM 1152 O O . LEU B 1 9 ? -10.32 5.84 0.489 1 98.56 9 LEU B O 1
ATOM 1156 N N . LYS B 1 10 ? -9.406 4.73 2.188 1 95.88 10 LYS B N 1
ATOM 1157 C CA . LYS B 1 10 ? -10.641 4.074 2.607 1 95.88 10 LYS B CA 1
ATOM 1158 C C . LYS B 1 10 ? -10.812 4.145 4.121 1 95.88 10 LYS B C 1
ATOM 1160 O O . LYS B 1 10 ? -9.844 3.979 4.867 1 95.88 10 LYS B O 1
ATOM 1165 N N . GLY B 1 11 ? -11.828 4.492 4.602 1 88.12 11 GLY B N 1
ATOM 1166 C CA . GLY B 1 11 ? -12.164 4.559 6.016 1 88.12 11 GLY B CA 1
ATOM 1167 C C . GLY B 1 11 ? -13.586 4.121 6.312 1 88.12 11 GLY B C 1
ATOM 1168 O O . GLY B 1 11 ? -14.211 3.432 5.504 1 88.12 11 GLY B O 1
ATOM 1169 N N . GLY B 1 12 ? -13.891 4.195 7.648 1 78.44 12 GLY B N 1
ATOM 1170 C CA . GLY B 1 12 ? -15.305 4.047 7.945 1 78.44 12 GLY B CA 1
ATOM 1171 C C . GLY B 1 12 ? -16.188 4.93 7.082 1 78.44 12 GLY B C 1
ATOM 1172 O O . GLY B 1 12 ? -15.75 5.969 6.59 1 78.44 12 GLY B O 1
ATOM 1173 N N . SER B 1 13 ? -17.312 4.383 6.43 1 72 13 SER B N 1
ATOM 1174 C CA . SER B 1 13 ? -18.281 5.215 5.715 1 72 13 SER B CA 1
ATOM 1175 C C . SER B 1 13 ? -18.516 6.531 6.445 1 72 13 SER B C 1
ATOM 1177 O O . SER B 1 13 ? -18.625 6.555 7.676 1 72 13 SER B O 1
ATOM 1179 N N . PRO B 1 14 ? -18.391 7.504 5.637 1 92.31 14 PRO B N 1
ATOM 1180 C CA . PRO B 1 14 ? -18.406 7.688 4.184 1 92.31 14 PRO B CA 1
ATOM 1181 C C . PRO B 1 14 ? -17.078 8.172 3.633 1 92.31 14 PRO B C 1
ATOM 1183 O O . PRO B 1 14 ? -16.984 8.531 2.457 1 92.31 14 PRO B O 1
ATOM 1186 N N . VAL B 1 15 ? -16.016 8.297 4.434 1 97.94 15 VAL B N 1
ATOM 1187 C CA . VAL B 1 15 ? -14.812 9.008 4.02 1 97.94 15 VAL B CA 1
ATOM 1188 C C . VAL B 1 15 ? -14 8.141 3.07 1 97.94 15 VAL B C 1
ATOM 1190 O O . VAL B 1 15 ? -13.625 7.012 3.416 1 97.94 15 VAL B O 1
ATOM 1193 N N . GLU B 1 16 ? -13.711 8.602 1.888 1 98.31 16 GLU B N 1
ATOM 1194 C CA . GLU B 1 16 ? -12.883 7.934 0.886 1 98.31 16 GLU B CA 1
ATOM 1195 C C . GLU B 1 16 ? -12.188 8.953 -0.015 1 98.31 16 GLU B C 1
ATOM 1197 O O . GLU B 1 16 ? -12.539 10.133 -0.025 1 98.31 16 GLU B O 1
ATOM 1202 N N . GLY B 1 17 ? -11.156 8.516 -0.72 1 98.44 17 GLY B N 1
ATOM 1203 C CA . GLY B 1 17 ? -10.469 9.43 -1.623 1 98.44 17 GLY B CA 1
ATOM 1204 C C . GLY B 1 17 ? -9.312 8.773 -2.357 1 98.44 17 GLY B C 1
ATOM 1205 O O . GLY B 1 17 ? -8.961 7.625 -2.076 1 98.44 17 GLY B O 1
ATOM 1206 N N . THR B 1 18 ? -8.859 9.422 -3.381 1 98.88 18 THR B N 1
ATOM 1207 C CA . THR B 1 18 ? -7.652 9.047 -4.113 1 98.88 18 THR B CA 1
ATOM 1208 C C . THR B 1 18 ? -6.66 10.203 -4.145 1 98.88 18 THR B C 1
ATOM 1210 O O . THR B 1 18 ? -7.031 11.336 -4.461 1 98.88 18 THR B O 1
ATOM 1213 N N . ILE B 1 19 ? -5.457 9.961 -3.787 1 98.94 19 ILE B N 1
ATOM 1214 C CA . ILE B 1 19 ? -4.398 10.961 -3.73 1 98.94 19 ILE B CA 1
ATOM 1215 C C . ILE B 1 19 ? -3.221 10.523 -4.598 1 98.94 19 ILE B C 1
ATOM 1217 O O . ILE B 1 19 ? -2.705 9.414 -4.434 1 98.94 19 ILE B O 1
ATOM 1221 N N . ASP B 1 20 ? -2.781 11.344 -5.473 1 98.94 20 ASP B N 1
ATOM 1222 C CA . ASP B 1 20 ? -1.626 11.109 -6.336 1 98.94 20 ASP B CA 1
ATOM 1223 C C . ASP B 1 20 ? -0.399 11.859 -5.824 1 98.94 20 ASP B C 1
ATOM 1225 O O . ASP B 1 20 ? -0.516 12.969 -5.301 1 98.94 20 ASP B O 1
ATOM 1229 N N . PHE B 1 21 ? 0.735 11.273 -6.016 1 98.94 21 PHE B N 1
ATOM 1230 C CA . PHE B 1 21 ? 2.035 11.867 -5.727 1 98.94 21 PHE B CA 1
ATOM 1231 C C . PHE B 1 21 ? 2.906 11.898 -6.977 1 98.94 21 PHE B C 1
ATOM 1233 O O . PHE B 1 21 ? 2.941 10.93 -7.738 1 98.94 21 PHE B O 1
ATOM 1240 N N . GLU B 1 22 ? 3.541 13.008 -7.156 1 98.81 22 GLU B N 1
ATOM 1241 C CA . GLU B 1 22 ? 4.488 13.117 -8.266 1 98.81 22 GLU B CA 1
ATOM 1242 C C . GLU B 1 22 ? 5.746 13.867 -7.844 1 98.81 22 GLU B C 1
ATOM 1244 O O . GLU B 1 22 ? 5.668 14.906 -7.195 1 98.81 22 GLU B O 1
ATOM 1249 N N . GLN B 1 23 ? 6.848 13.312 -8.156 1 98.75 23 GLN B N 1
ATOM 1250 C CA . GLN B 1 23 ? 8.141 13.938 -7.871 1 98.75 23 GLN B CA 1
ATOM 1251 C C . GLN B 1 23 ? 9.023 13.953 -9.109 1 98.75 23 GLN B C 1
ATOM 1253 O O . GLN B 1 23 ? 9.25 12.914 -9.734 1 98.75 23 GLN B O 1
ATOM 1258 N N . LYS B 1 24 ? 9.492 15.156 -9.523 1 97.94 24 LYS B N 1
ATOM 1259 C CA . LYS B 1 24 ? 10.438 15.312 -10.625 1 97.94 24 LYS B CA 1
ATOM 1260 C C . LYS B 1 24 ? 11.867 15.43 -10.109 1 97.94 24 LYS B C 1
ATOM 1262 O O . LYS B 1 24 ? 12.219 16.422 -9.477 1 97.94 24 LYS B O 1
ATOM 1267 N N . GLY B 1 25 ? 12.625 14.398 -10.414 1 94.5 25 GLY B N 1
ATOM 1268 C CA . GLY B 1 25 ? 13.969 14.383 -9.867 1 94.5 25 GLY B CA 1
ATOM 1269 C C . GLY B 1 25 ? 13.992 14.414 -8.352 1 94.5 25 GLY B C 1
ATOM 1270 O O . GLY B 1 25 ? 13.383 13.57 -7.691 1 94.5 25 GLY B O 1
ATOM 1271 N N . THR B 1 26 ? 14.758 15.359 -7.883 1 92.75 26 THR B N 1
ATOM 1272 C CA . THR B 1 26 ? 14.867 15.516 -6.438 1 92.75 26 THR B CA 1
ATOM 1273 C C . THR B 1 26 ? 14.062 16.734 -5.965 1 92.75 26 THR B C 1
ATOM 1275 O O . THR B 1 26 ? 14.328 17.266 -4.891 1 92.75 26 THR B O 1
ATOM 1278 N N . GLY B 1 27 ? 13.195 17.219 -6.816 1 97.25 27 GLY B N 1
ATOM 1279 C CA . GLY B 1 27 ? 12.359 18.344 -6.457 1 97.25 27 GLY B CA 1
ATOM 1280 C C . GLY B 1 27 ? 11.281 17.984 -5.449 1 97.25 27 GLY B C 1
ATOM 1281 O O . GLY B 1 27 ? 11.234 16.859 -4.953 1 97.25 27 GLY B O 1
ATOM 1282 N N . PRO B 1 28 ? 10.477 18.984 -5.109 1 98.31 28 PRO B N 1
ATOM 1283 C CA . PRO B 1 28 ? 9.383 18.719 -4.168 1 98.31 28 PRO B CA 1
ATOM 1284 C C . PRO B 1 28 ? 8.375 17.719 -4.699 1 98.31 28 PRO B C 1
ATOM 1286 O O . PRO B 1 28 ? 8.289 17.5 -5.91 1 98.31 28 PRO B O 1
ATOM 1289 N N . VAL B 1 29 ? 7.73 17.031 -3.834 1 98.88 29 VAL B N 1
ATOM 1290 C CA . VAL B 1 29 ? 6.637 16.141 -4.199 1 98.88 29 VAL B CA 1
ATOM 1291 C C . VAL B 1 29 ? 5.332 16.922 -4.297 1 98.88 29 VAL B C 1
ATOM 1293 O O . VAL B 1 29 ? 5.004 17.719 -3.402 1 98.88 29 VAL B O 1
ATOM 1296 N N . VAL B 1 30 ? 4.648 16.766 -5.379 1 98.88 30 VAL B N 1
ATOM 1297 C CA . VAL B 1 30 ? 3.299 17.297 -5.527 1 98.88 30 VAL B CA 1
ATOM 1298 C C . VAL B 1 30 ? 2.279 16.234 -5.105 1 98.88 30 VAL B C 1
ATOM 1300 O O . VAL B 1 30 ? 2.279 15.117 -5.629 1 98.88 30 VAL B O 1
ATOM 1303 N N . VAL B 1 31 ? 1.473 16.578 -4.109 1 98.88 31 VAL B N 1
ATOM 1304 C CA . VAL B 1 31 ? 0.399 15.75 -3.584 1 98.88 31 VAL B CA 1
ATOM 1305 C C . VAL B 1 31 ? -0.954 16.312 -4.016 1 98.88 31 VAL B C 1
ATOM 1307 O O . VAL B 1 31 ? -1.315 17.438 -3.643 1 98.88 31 VAL B O 1
ATOM 1310 N N . LYS B 1 32 ? -1.7 15.492 -4.797 1 98.88 32 LYS B N 1
ATOM 1311 C CA . LYS B 1 32 ? -2.924 16.016 -5.395 1 98.88 32 LYS B CA 1
ATOM 1312 C C . LYS B 1 32 ? -4.027 14.961 -5.406 1 98.88 32 LYS B C 1
ATOM 1314 O O . LYS B 1 32 ? -3.766 13.781 -5.652 1 98.88 32 LYS B O 1
ATOM 1319 N N . GLY B 1 33 ? -5.246 15.445 -5.164 1 98.88 33 GLY B N 1
ATOM 1320 C CA . GLY B 1 33 ? -6.375 14.539 -5.23 1 98.88 33 GLY B CA 1
ATOM 1321 C C . GLY B 1 33 ? -7.625 15.086 -4.566 1 98.88 33 GLY B C 1
ATOM 1322 O O . GLY B 1 33 ? -7.848 16.297 -4.562 1 98.88 33 GLY B O 1
ATOM 1323 N N . ARG B 1 34 ? -8.445 14.164 -4.223 1 98.81 34 ARG B N 1
ATOM 1324 C CA . ARG B 1 34 ? -9.75 14.531 -3.674 1 98.81 34 ARG B CA 1
ATOM 1325 C C . ARG B 1 34 ? -10.203 13.523 -2.621 1 98.81 34 ARG B C 1
ATOM 1327 O O . ARG B 1 34 ? -10.039 12.312 -2.801 1 98.81 34 ARG B O 1
ATOM 1334 N N . ILE B 1 35 ? -10.695 14.047 -1.577 1 98.75 35 ILE B N 1
ATOM 1335 C CA . ILE B 1 35 ? -11.289 13.242 -0.514 1 98.75 35 ILE B CA 1
ATOM 1336 C C . ILE B 1 35 ? -12.75 13.625 -0.334 1 98.75 35 ILE B C 1
ATOM 1338 O O . ILE B 1 35 ? -13.102 14.812 -0.342 1 98.75 35 ILE B O 1
ATOM 1342 N N . THR B 1 36 ? -13.656 12.703 -0.149 1 98.69 36 THR B N 1
ATOM 1343 C CA . THR B 1 36 ? -15.078 12.961 0.047 1 98.69 36 THR B CA 1
ATOM 1344 C C . THR B 1 36 ? -15.555 12.359 1.367 1 98.69 36 THR B C 1
ATOM 1346 O O . THR B 1 36 ? -14.883 11.516 1.953 1 98.69 36 THR B O 1
ATOM 1349 N N . GLY B 1 37 ? -16.703 12.883 1.848 1 98.38 37 GLY B N 1
ATOM 1350 C CA . GLY B 1 37 ? -17.344 12.32 3.033 1 98.38 37 GLY B CA 1
ATOM 1351 C C . GLY B 1 37 ? -16.844 12.945 4.324 1 98.38 37 GLY B C 1
ATOM 1352 O O . GLY B 1 37 ? -17.109 12.43 5.41 1 98.38 37 GLY B O 1
ATOM 1353 N N . LEU B 1 38 ? -16.125 14.008 4.207 1 98.19 38 LEU B N 1
ATOM 1354 C CA . LEU B 1 38 ? -15.602 14.688 5.383 1 98.19 38 LEU B CA 1
ATOM 1355 C C . LEU B 1 38 ? -16.609 15.703 5.922 1 98.19 38 LEU B C 1
ATOM 1357 O O . LEU B 1 38 ? -17.453 16.203 5.176 1 98.19 38 LEU B O 1
ATOM 1361 N N . THR B 1 39 ? -16.562 15.922 7.223 1 97.81 39 THR B N 1
ATOM 1362 C CA . THR B 1 39 ? -17.25 17.094 7.742 1 97.81 39 THR B CA 1
ATOM 1363 C C . THR B 1 39 ? -16.562 18.375 7.289 1 97.81 39 THR B C 1
ATOM 1365 O O . THR B 1 39 ? -15.367 18.375 7.012 1 97.81 39 THR B O 1
ATOM 1368 N N . GLU B 1 40 ? -17.328 19.391 7.223 1 98.62 40 GLU B N 1
ATOM 1369 C CA . GLU B 1 40 ? -16.781 20.688 6.805 1 98.62 40 GLU B CA 1
ATOM 1370 C C . GLU B 1 40 ? -15.672 21.141 7.738 1 98.62 40 GLU B C 1
ATOM 1372 O O . GLU B 1 40 ? -15.781 21.016 8.961 1 98.62 40 GLU B O 1
ATOM 1377 N N . GLY B 1 41 ? -14.562 21.719 7.078 1 98.75 41 GLY B N 1
ATOM 1378 C CA . GLY B 1 41 ? -13.492 22.281 7.883 1 98.75 41 GLY B CA 1
ATOM 1379 C C . GLY B 1 41 ? -12.148 21.625 7.637 1 98.75 41 GLY B C 1
ATOM 1380 O O . GLY B 1 41 ? -11.945 21 6.598 1 98.75 41 GLY B O 1
ATOM 1381 N N . LEU B 1 42 ? -11.242 21.844 8.555 1 98.81 42 LEU B N 1
ATOM 1382 C CA . LEU B 1 42 ? -9.875 21.359 8.438 1 98.81 42 LEU B CA 1
ATOM 1383 C C . LEU B 1 42 ? -9.742 19.953 9.008 1 98.81 42 LEU B C 1
ATOM 1385 O O . LEU B 1 42 ? -10.352 19.641 10.031 1 98.81 42 LEU B O 1
ATOM 1389 N N . HIS B 1 43 ? -8.984 19.172 8.383 1 98.81 43 HIS B N 1
ATOM 1390 C CA . HIS B 1 43 ? -8.656 17.828 8.82 1 98.81 43 HIS B CA 1
ATOM 1391 C C . HIS B 1 43 ? -7.156 17.562 8.719 1 98.81 43 HIS B C 1
ATOM 1393 O O . HIS B 1 43 ? -6.547 17.812 7.676 1 98.81 43 HIS B O 1
ATOM 1399 N N . GLY B 1 44 ? -6.57 17.078 9.789 1 98.81 44 GLY B N 1
ATOM 1400 C CA . GLY B 1 44 ? -5.164 16.703 9.758 1 98.81 44 GLY B CA 1
ATOM 1401 C C . GLY B 1 44 ? -4.844 15.688 8.688 1 98.81 44 GLY B C 1
ATOM 1402 O O . GLY B 1 44 ? -5.621 14.758 8.453 1 98.81 44 GLY B O 1
ATOM 1403 N N . PHE B 1 45 ? -3.748 15.867 8.133 1 98.94 45 PHE B N 1
ATOM 1404 C CA . PHE B 1 45 ? -3.297 15.047 7.012 1 98.94 45 PHE B CA 1
ATOM 1405 C C . PHE B 1 45 ? -1.83 14.672 7.176 1 98.94 45 PHE B C 1
ATOM 1407 O O . PHE B 1 45 ? -0.954 15.539 7.18 1 98.94 45 PHE B O 1
ATOM 1414 N N . HIS B 1 46 ? -1.567 13.297 7.359 1 98.94 46 HIS B N 1
ATOM 1415 C CA . HIS B 1 46 ? -0.216 12.875 7.711 1 98.94 46 HIS B CA 1
ATOM 1416 C C . HIS B 1 46 ? 0.152 11.57 7.023 1 98.94 46 HIS B C 1
ATOM 1418 O O . HIS B 1 46 ? -0.721 10.742 6.746 1 98.94 46 HIS B O 1
ATOM 1424 N N . VAL B 1 47 ? 1.437 11.414 6.73 1 98.94 47 VAL B N 1
ATOM 1425 C CA . VAL B 1 47 ? 1.982 10.102 6.41 1 98.94 47 VAL B CA 1
ATOM 1426 C C . VAL B 1 47 ? 2.463 9.422 7.691 1 98.94 47 VAL B C 1
ATOM 1428 O O . VAL B 1 47 ? 3.207 10.016 8.477 1 98.94 47 VAL B O 1
ATOM 1431 N N . HIS B 1 48 ? 1.979 8.258 7.898 1 98.94 48 HIS B N 1
ATOM 1432 C CA . HIS B 1 48 ? 2.357 7.457 9.055 1 98.94 48 HIS B CA 1
ATOM 1433 C C . HIS B 1 48 ? 3.457 6.461 8.703 1 98.94 48 HIS B C 1
ATOM 1435 O O . HIS B 1 48 ? 3.682 6.172 7.523 1 98.94 48 HIS B O 1
ATOM 1441 N N . GLN B 1 49 ? 4.102 5.961 9.703 1 98.75 49 GLN B N 1
ATOM 1442 C CA . GLN B 1 49 ? 5.363 5.234 9.578 1 98.75 49 GLN B CA 1
ATOM 1443 C C . GLN B 1 49 ? 5.164 3.908 8.852 1 98.75 49 GLN B C 1
ATOM 1445 O O . GLN B 1 49 ? 5.992 3.514 8.031 1 98.75 49 GLN B O 1
ATOM 1450 N N . PHE B 1 50 ? 4.117 3.221 9.094 1 98.81 50 PHE B N 1
ATOM 1451 C CA . PHE B 1 50 ? 3.961 1.865 8.586 1 98.81 50 PHE B CA 1
ATOM 1452 C C . PHE B 1 50 ? 2.818 1.797 7.578 1 98.81 50 PHE B C 1
ATOM 1454 O O . PHE B 1 50 ? 1.82 2.508 7.715 1 98.81 50 PHE B O 1
ATOM 1461 N N . GLY B 1 51 ? 3.002 0.99 6.539 1 98.81 51 GLY B N 1
ATOM 1462 C CA . GLY B 1 51 ? 1.927 0.626 5.629 1 98.81 51 GLY B CA 1
ATOM 1463 C C . GLY B 1 51 ? 1.12 -0.568 6.105 1 98.81 51 GLY B C 1
ATOM 1464 O O . GLY B 1 51 ? 0.716 -1.411 5.301 1 98.81 51 GLY B O 1
ATOM 1465 N N . ASP B 1 52 ? 1.013 -0.787 7.402 1 98.62 52 ASP B N 1
ATOM 1466 C CA . ASP B 1 52 ? 0.262 -1.851 8.062 1 98.62 52 ASP B CA 1
ATOM 1467 C C . ASP B 1 52 ? -1.175 -1.415 8.344 1 98.62 52 ASP B C 1
ATOM 1469 O O . ASP B 1 52 ? -1.415 -0.556 9.195 1 98.62 52 ASP B O 1
ATOM 1473 N N . ASN B 1 53 ? -2.145 -2.025 7.629 1 97.25 53 ASN B N 1
ATOM 1474 C CA . ASN B 1 53 ? -3.551 -1.716 7.859 1 97.25 53 ASN B CA 1
ATOM 1475 C C . ASN B 1 53 ? -4.324 -2.943 8.336 1 97.25 53 ASN B C 1
ATOM 1477 O O . ASN B 1 53 ? -5.512 -3.09 8.031 1 97.25 53 ASN B O 1
ATOM 1481 N N . THR B 1 54 ? -3.668 -3.842 9.039 1 97.75 54 THR B N 1
ATOM 1482 C CA . THR B 1 54 ? -4.297 -5.059 9.531 1 97.75 54 THR B CA 1
ATOM 1483 C C . THR B 1 54 ? -5.402 -4.727 10.531 1 97.75 54 THR B C 1
ATOM 1485 O O . THR B 1 54 ? -6.379 -5.469 10.656 1 97.75 54 THR B O 1
ATOM 1488 N N . GLN B 1 55 ? -5.277 -3.666 11.281 1 96.38 55 GLN B N 1
ATOM 1489 C CA . GLN B 1 55 ? -6.316 -3.156 12.172 1 96.38 55 GLN B CA 1
ATOM 1490 C C . GLN B 1 55 ? -6.809 -1.787 11.711 1 96.38 55 GLN B C 1
ATOM 1492 O O . GLN B 1 55 ? -6.984 -0.881 12.531 1 96.38 55 GLN B O 1
ATOM 1497 N N . GLY B 1 56 ? -6.984 -1.729 10.398 1 95.38 56 GLY B N 1
ATOM 1498 C CA . GLY B 1 56 ? -7.332 -0.423 9.859 1 95.38 56 GLY B CA 1
ATOM 1499 C C . GLY B 1 56 ? -6.23 0.606 10.031 1 95.38 56 GLY B C 1
ATOM 1500 O O . GLY B 1 56 ? -5.047 0.277 9.938 1 95.38 56 GLY B O 1
ATOM 1501 N N . CYS B 1 57 ? -6.66 1.814 10.266 1 97.44 57 CYS B N 1
ATOM 1502 C CA . CYS B 1 57 ? -5.695 2.906 10.312 1 97.44 57 CYS B CA 1
ATOM 1503 C C . CYS B 1 57 ? -4.91 2.883 11.617 1 97.44 57 CYS B C 1
ATOM 1505 O O . CYS B 1 57 ? -3.869 3.533 11.734 1 97.44 57 CYS B O 1
ATOM 1507 N N . THR B 1 58 ? -5.387 2.127 12.539 1 96.31 58 THR B N 1
ATOM 1508 C CA . THR B 1 58 ? -4.758 2.082 13.852 1 96.31 58 THR B CA 1
ATOM 1509 C C . THR B 1 58 ? -3.371 1.449 13.766 1 96.31 58 THR B C 1
ATOM 1511 O O . THR B 1 58 ? -2.459 1.84 14.5 1 96.31 58 THR B O 1
ATOM 1514 N N . SER B 1 59 ? -3.146 0.577 12.906 1 98.06 59 SER B N 1
ATOM 1515 C CA . SER B 1 59 ? -1.893 -0.165 12.836 1 98.06 59 SER B CA 1
ATOM 1516 C C . SER B 1 59 ? -0.872 0.548 11.961 1 98.06 59 SER B C 1
ATOM 1518 O O . SER B 1 59 ? 0.237 0.049 11.758 1 98.06 59 SER B O 1
ATOM 1520 N N . ALA B 1 60 ? -1.214 1.712 11.484 1 98.38 60 ALA B N 1
ATOM 1521 C CA . ALA B 1 60 ? -0.295 2.488 10.648 1 98.38 60 ALA B CA 1
ATOM 1522 C C . ALA B 1 60 ? 0.846 3.062 11.484 1 98.38 60 ALA B C 1
ATOM 1524 O O . ALA B 1 60 ? 1.854 3.518 10.945 1 98.38 60 ALA B O 1
ATOM 1525 N N . GLY B 1 61 ? 0.702 3.053 12.836 1 98.5 61 GLY B N 1
ATOM 1526 C CA . GLY B 1 61 ? 1.76 3.541 13.711 1 98.5 61 GLY B CA 1
ATOM 1527 C C . GLY B 1 61 ? 1.821 5.055 13.781 1 98.5 61 GLY B C 1
ATOM 1528 O O . GLY B 1 61 ? 0.865 5.738 13.406 1 98.5 61 GLY B O 1
ATOM 1529 N N . PRO B 1 62 ? 2.889 5.621 14.367 1 98.44 62 PRO B N 1
ATOM 1530 C CA . PRO B 1 62 ? 3.027 7.074 14.5 1 98.44 62 PRO B CA 1
ATOM 1531 C C . PRO B 1 62 ? 3.307 7.766 13.164 1 98.44 62 PRO B C 1
ATOM 1533 O O . PRO B 1 62 ? 3.486 7.094 12.148 1 98.44 62 PRO B O 1
ATOM 1536 N N . HIS B 1 63 ? 3.248 9.102 13.18 1 98.88 63 HIS B N 1
ATOM 1537 C CA . HIS B 1 63 ? 3.689 9.844 12.008 1 98.88 63 HIS B CA 1
ATOM 1538 C C . HIS B 1 63 ? 5.078 9.398 11.562 1 98.88 63 HIS B C 1
ATOM 1540 O O . HIS B 1 63 ? 5.906 9.008 12.391 1 98.88 63 HIS B O 1
ATOM 1546 N N . PHE B 1 64 ? 5.305 9.469 10.328 1 98.88 64 PHE B N 1
ATOM 1547 C CA . PHE B 1 64 ? 6.629 9.211 9.773 1 98.88 64 PHE B CA 1
ATOM 1548 C C . PHE B 1 64 ? 7.625 10.258 10.242 1 98.88 64 PHE B C 1
ATOM 1550 O O . PHE B 1 64 ? 7.559 11.422 9.828 1 98.88 64 PHE B O 1
ATOM 1557 N N . ASN B 1 65 ? 8.602 9.781 11.078 1 98.69 65 ASN B N 1
ATOM 1558 C CA . ASN B 1 65 ? 9.523 10.688 11.75 1 98.69 65 ASN B CA 1
ATOM 1559 C C . ASN B 1 65 ? 10.914 10.086 11.883 1 98.69 65 ASN B C 1
ATOM 1561 O O . ASN B 1 65 ? 11.414 9.898 13 1 98.69 65 ASN B O 1
ATOM 1565 N N . PRO B 1 66 ? 11.594 9.906 10.719 1 98.12 66 PRO B N 1
ATOM 1566 C CA . PRO B 1 66 ? 12.914 9.273 10.789 1 98.12 66 PRO B CA 1
ATOM 1567 C C . PRO B 1 66 ? 13.961 10.164 11.453 1 98.12 66 PRO B C 1
ATOM 1569 O O . PRO B 1 66 ? 15.039 9.68 11.82 1 98.12 66 PRO B O 1
ATOM 1572 N N . LEU B 1 67 ? 13.648 11.43 11.633 1 97.62 67 LEU B N 1
ATOM 1573 C CA . LEU B 1 67 ? 14.641 12.359 12.156 1 97.62 67 LEU B CA 1
ATOM 1574 C C . LEU B 1 67 ? 14.359 12.695 13.617 1 97.62 67 LEU B C 1
ATOM 1576 O O . LEU B 1 67 ? 15.023 13.555 14.195 1 97.62 67 LEU B O 1
ATOM 1580 N N . SER B 1 68 ? 13.359 12.055 14.227 1 97.75 68 SER B N 1
ATOM 1581 C CA . SER B 1 68 ? 13.023 12.195 15.641 1 97.75 68 SER B CA 1
ATOM 1582 C C . SER B 1 68 ? 12.789 13.656 16 1 97.75 68 SER B C 1
ATOM 1584 O O . SER B 1 68 ? 13.328 14.148 17 1 97.75 68 SER B O 1
ATOM 1586 N N . LYS B 1 69 ? 12.039 14.344 15.211 1 98.31 69 LYS B N 1
ATOM 1587 C CA . LYS B 1 69 ? 11.672 15.734 15.453 1 98.31 69 LYS B CA 1
ATOM 1588 C C . LYS B 1 69 ? 10.312 15.828 16.141 1 98.31 69 LYS B C 1
ATOM 1590 O O . LYS B 1 69 ? 9.57 14.844 16.203 1 98.31 69 LYS B O 1
ATOM 1595 N N . LYS B 1 70 ? 10.047 17.047 16.641 1 98.19 70 LYS B N 1
ATOM 1596 C CA . LYS B 1 70 ? 8.703 17.312 17.141 1 98.19 70 LYS B CA 1
ATOM 1597 C C . LYS B 1 70 ? 7.73 17.562 15.992 1 98.19 70 LYS B C 1
ATOM 1599 O O . LYS B 1 70 ? 8.148 17.906 14.883 1 98.19 70 LYS B O 1
ATOM 1604 N N . HIS B 1 71 ? 6.461 17.359 16.359 1 98.75 71 HIS B N 1
ATOM 1605 C CA . HIS B 1 71 ? 5.422 17.609 15.375 1 98.75 71 HIS B CA 1
ATOM 1606 C C . HIS B 1 71 ? 5.371 19.078 14.992 1 98.75 71 HIS B C 1
ATOM 1608 O O . HIS B 1 71 ? 5.566 19.953 15.844 1 98.75 71 HIS B O 1
ATOM 1614 N N . GLY B 1 72 ? 5.102 19.375 13.695 1 98.5 72 GLY B N 1
ATOM 1615 C CA . GLY B 1 72 ? 4.957 20.734 13.211 1 98.5 72 GLY B CA 1
ATOM 1616 C C . GLY B 1 72 ? 4.09 20.828 11.969 1 98.5 72 GLY B C 1
ATOM 1617 O O . GLY B 1 72 ? 3.408 19.875 11.602 1 98.5 72 GLY B O 1
ATOM 1618 N N . GLY B 1 73 ? 4.027 22.031 11.406 1 97.5 73 GLY B N 1
ATOM 1619 C CA . GLY B 1 73 ? 3.287 22.281 10.18 1 97.5 73 GLY B CA 1
ATOM 1620 C C . GLY B 1 73 ? 4.148 22.188 8.938 1 97.5 73 GLY B C 1
ATOM 1621 O O . GLY B 1 7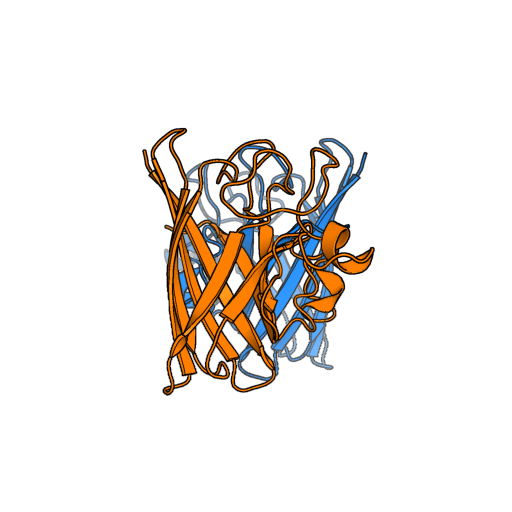3 ? 5.371 22.062 9.031 1 97.5 73 GLY B O 1
ATOM 1622 N N . PRO B 1 74 ? 3.51 22.203 7.75 1 96.94 74 PRO B N 1
ATOM 1623 C CA . PRO B 1 74 ? 4.207 22.031 6.477 1 96.94 74 PRO B CA 1
ATOM 1624 C C . PRO B 1 74 ? 5.293 23.078 6.238 1 96.94 74 PRO B C 1
ATOM 1626 O O . PRO B 1 74 ? 6.238 22.828 5.488 1 96.94 74 PRO B O 1
ATOM 1629 N N . LYS B 1 75 ? 5.215 24.188 6.906 1 96.38 75 LYS B N 1
ATOM 1630 C CA . LYS B 1 75 ? 6.172 25.266 6.664 1 96.38 75 LYS B CA 1
ATOM 1631 C C . LYS B 1 75 ? 7.219 25.328 7.773 1 96.38 75 LYS B C 1
ATOM 1633 O O . LYS B 1 75 ? 8.133 26.156 7.73 1 96.38 75 LYS B O 1
ATOM 1638 N N . ASP B 1 76 ? 7.086 24.469 8.711 1 97.75 76 ASP B N 1
ATOM 1639 C CA . ASP B 1 76 ? 7.996 24.484 9.852 1 97.75 76 ASP B CA 1
ATOM 1640 C C . ASP B 1 76 ? 9.266 23.703 9.547 1 97.75 76 ASP B C 1
ATOM 1642 O O . ASP B 1 76 ? 9.219 22.672 8.875 1 97.75 76 ASP B O 1
ATOM 1646 N N . GLU B 1 77 ? 10.398 24.172 10.055 1 96.69 77 GLU B N 1
ATOM 1647 C CA . GLU B 1 77 ? 11.641 23.406 9.992 1 96.69 77 GLU B CA 1
ATOM 1648 C C . GLU B 1 77 ? 11.602 22.203 10.938 1 96.69 77 GLU B C 1
ATOM 1650 O O . GLU B 1 77 ? 12.094 21.125 10.602 1 96.69 77 GLU B O 1
ATOM 1655 N N . GLU B 1 78 ? 11.156 22.547 12.164 1 97.75 78 GLU B N 1
ATOM 1656 C CA . GLU B 1 78 ? 10.93 21.484 13.125 1 97.75 78 GLU B CA 1
ATOM 1657 C C . GLU B 1 78 ? 9.594 20.781 12.883 1 97.75 78 GLU B C 1
ATOM 1659 O O . GLU B 1 78 ? 8.539 21.312 13.242 1 97.75 78 GLU B O 1
ATOM 1664 N N . ARG B 1 79 ? 9.656 19.594 12.32 1 98.62 79 ARG B N 1
ATOM 1665 C CA . ARG B 1 79 ? 8.461 18.812 12.039 1 98.62 79 ARG B CA 1
ATOM 1666 C C . ARG B 1 79 ? 8.828 17.375 11.672 1 98.62 79 ARG B C 1
ATOM 1668 O O . ARG B 1 79 ? 9.953 17.109 11.258 1 98.62 79 ARG B O 1
ATOM 1675 N N . HIS B 1 80 ? 7.859 16.391 11.867 1 98.69 80 HIS B N 1
ATOM 1676 C CA . HIS B 1 80 ? 8.023 15.078 11.25 1 98.69 80 HIS B CA 1
ATOM 1677 C C . HIS B 1 80 ? 8.117 15.203 9.727 1 98.69 80 HIS B C 1
ATOM 1679 O O . HIS B 1 80 ? 7.594 16.156 9.141 1 98.69 80 HIS B O 1
ATOM 1685 N N . VAL B 1 81 ? 8.68 14.242 9.117 1 98.69 81 VAL B N 1
ATOM 1686 C CA . VAL B 1 81 ? 8.695 14.156 7.66 1 98.69 81 VAL B CA 1
ATOM 1687 C C . VAL B 1 81 ? 7.27 14.008 7.137 1 98.69 81 VAL B C 1
ATOM 1689 O O . VAL B 1 81 ? 6.914 14.594 6.109 1 98.69 81 VAL B O 1
ATOM 1692 N N . GLY B 1 82 ? 6.402 13.289 7.836 1 98.81 82 GLY B N 1
ATOM 1693 C CA . GLY B 1 82 ? 5.066 12.953 7.375 1 98.81 82 GLY B CA 1
ATOM 1694 C C . GLY B 1 82 ? 4.039 14.023 7.691 1 98.81 82 GLY B C 1
ATOM 1695 O O . GLY B 1 82 ? 2.844 13.836 7.453 1 98.81 82 GLY B O 1
ATOM 1696 N N . ASP B 1 83 ? 4.398 15.172 8.242 1 98.88 83 ASP B N 1
ATOM 1697 C CA . ASP B 1 83 ? 3.465 16.203 8.672 1 98.88 83 ASP B CA 1
ATOM 1698 C C . ASP B 1 83 ? 3.035 17.078 7.496 1 98.88 83 ASP B C 1
ATOM 1700 O O . ASP B 1 83 ? 3.609 18.156 7.273 1 98.88 83 ASP B O 1
ATOM 1704 N N . LEU B 1 84 ? 1.921 16.781 6.867 1 98.81 84 LEU B N 1
ATOM 1705 C CA . LEU B 1 84 ? 1.498 17.5 5.668 1 98.81 84 LEU B CA 1
ATOM 1706 C C . LEU B 1 84 ? 0.481 18.578 6.012 1 98.81 84 LEU B C 1
ATOM 1708 O O . LEU B 1 84 ? -0.04 19.25 5.117 1 98.81 84 LEU B O 1
ATOM 1712 N N . GLY B 1 85 ? 0.164 18.719 7.258 1 98.69 85 GLY B N 1
ATOM 1713 C CA . GLY B 1 85 ? -0.726 19.781 7.699 1 98.69 85 GLY B CA 1
ATOM 1714 C C . GLY B 1 85 ? -2.191 19.391 7.645 1 98.69 85 GLY B C 1
ATOM 1715 O O . GLY B 1 85 ? -2.59 18.375 8.211 1 98.69 85 GLY B O 1
ATOM 1716 N N . ASN B 1 86 ? -3.025 20.219 6.949 1 98.88 86 ASN B N 1
ATOM 1717 C CA . ASN B 1 86 ? -4.473 20.047 6.871 1 98.88 86 ASN B CA 1
ATOM 1718 C C . ASN B 1 86 ? -4.961 20.031 5.426 1 98.88 86 ASN B C 1
ATOM 1720 O O . ASN B 1 86 ? -4.336 20.641 4.551 1 98.88 86 ASN B O 1
ATOM 1724 N N . VAL B 1 87 ? -6 19.344 5.234 1 98.88 87 VAL B N 1
ATOM 1725 C CA . VAL B 1 87 ? -6.844 19.531 4.055 1 98.88 87 VAL B CA 1
ATOM 1726 C C . VAL B 1 87 ? -8.164 20.188 4.461 1 98.88 87 VAL B C 1
ATOM 1728 O O . VAL B 1 87 ? -8.594 20.062 5.613 1 98.88 87 VAL B O 1
ATOM 1731 N N . THR B 1 88 ? -8.773 20.891 3.549 1 98.81 88 THR B N 1
ATOM 1732 C CA . THR B 1 88 ? -10 21.609 3.85 1 98.81 88 THR B CA 1
ATOM 1733 C C . THR B 1 88 ? -11.18 21.016 3.105 1 98.81 88 THR B C 1
ATOM 1735 O O . THR B 1 88 ? -11.195 20.969 1.873 1 98.81 88 THR B O 1
ATOM 1738 N N . ALA B 1 89 ? -12.133 20.547 3.852 1 98.75 89 ALA B N 1
ATOM 1739 C CA . ALA B 1 89 ? -13.375 20.078 3.258 1 98.75 89 ALA B CA 1
ATOM 1740 C C . ALA B 1 89 ? -14.406 21.203 3.189 1 98.75 89 ALA B C 1
ATOM 1742 O O . ALA B 1 89 ? -14.578 21.953 4.148 1 98.75 89 ALA B O 1
ATOM 1743 N N . GLY B 1 90 ? -15.031 21.344 2.037 1 98.62 90 GLY B N 1
ATOM 1744 C CA . GLY B 1 90 ? -16.141 22.266 1.915 1 98.62 90 GLY B CA 1
ATOM 1745 C C . GLY B 1 90 ? -17.422 21.75 2.529 1 98.62 90 GLY B C 1
ATOM 1746 O O . GLY B 1 90 ? -17.453 20.656 3.105 1 98.62 90 GLY B O 1
ATOM 1747 N N . SER B 1 91 ? -18.484 22.562 2.408 1 98.38 91 SER B N 1
ATOM 1748 C CA . SER B 1 91 ? -19.797 22.188 2.963 1 98.38 91 SER B CA 1
ATOM 1749 C C . SER B 1 91 ? -20.344 20.938 2.291 1 98.38 91 SER B C 1
ATOM 1751 O O . SER B 1 91 ? -21.219 20.266 2.838 1 98.38 91 SER B O 1
ATOM 1753 N N . ASN B 1 92 ? -19.891 20.641 1.119 1 98.25 92 ASN B N 1
ATOM 1754 C CA . ASN B 1 92 ? -20.328 19.438 0.404 1 98.25 92 ASN B CA 1
ATOM 1755 C C . ASN B 1 92 ? -19.562 18.203 0.878 1 98.25 92 ASN B C 1
ATOM 1757 O O . ASN B 1 92 ? -19.766 17.109 0.352 1 98.25 92 ASN B O 1
ATOM 1761 N N . GLY B 1 93 ? -18.594 18.391 1.793 1 98.12 93 GLY B N 1
ATOM 1762 C CA . GLY B 1 93 ? -17.844 17.281 2.355 1 98.12 93 GLY B CA 1
ATOM 1763 C C . GLY B 1 93 ? -16.656 16.875 1.508 1 98.12 93 GLY B C 1
ATOM 1764 O O . GLY B 1 93 ? -16.078 15.797 1.699 1 98.12 93 GLY B O 1
ATOM 1765 N N . VAL B 1 94 ? -16.359 17.734 0.545 1 98.75 94 VAL B N 1
ATOM 1766 C CA . VAL B 1 94 ? -15.297 17.422 -0.398 1 98.75 94 VAL B CA 1
ATOM 1767 C C . VAL B 1 94 ? -14.062 18.25 -0.092 1 98.75 94 VAL B C 1
ATOM 1769 O O . VAL B 1 94 ? -14.156 19.469 0.118 1 98.75 94 VAL B O 1
ATOM 1772 N N . ALA B 1 95 ? -12.922 17.641 0.005 1 98.88 95 ALA B N 1
ATOM 1773 C CA . ALA B 1 95 ? -11.633 18.312 0.075 1 98.88 95 ALA B CA 1
ATOM 1774 C C . ALA B 1 95 ? -10.82 18.078 -1.196 1 98.88 95 ALA B C 1
ATOM 1776 O O . ALA B 1 95 ? -10.422 16.953 -1.487 1 98.88 95 ALA B O 1
ATOM 1777 N N . ASP B 1 96 ? -10.555 19.094 -1.929 1 98.81 96 ASP B N 1
ATOM 1778 C CA . ASP B 1 96 ? -9.555 19.047 -2.994 1 98.81 96 ASP B CA 1
ATOM 1779 C C . ASP B 1 96 ? -8.148 19.266 -2.441 1 98.81 96 ASP B C 1
ATOM 1781 O O . ASP B 1 96 ? -7.898 20.25 -1.744 1 98.81 96 ASP B O 1
ATOM 1785 N N . VAL B 1 97 ? -7.336 18.375 -2.75 1 98.88 97 VAL B N 1
ATOM 1786 C CA . VAL B 1 97 ? -5.992 18.375 -2.182 1 98.88 97 VAL B CA 1
ATOM 1787 C C . VAL B 1 97 ? -4.988 18.844 -3.23 1 98.88 97 VAL B C 1
ATOM 1789 O O . VAL B 1 97 ? -4.977 18.344 -4.359 1 98.88 97 VAL B O 1
ATOM 1792 N N . LEU B 1 98 ? -4.219 19.812 -2.895 1 98.75 98 LEU B N 1
ATOM 1793 C CA . LEU B 1 98 ? -3.051 20.234 -3.656 1 98.75 98 LEU B CA 1
ATOM 1794 C C . LEU B 1 98 ? -1.954 20.75 -2.729 1 98.75 98 LEU B C 1
ATOM 1796 O O . LEU B 1 98 ? -2.041 21.859 -2.215 1 98.75 98 LEU B O 1
ATOM 1800 N N . ILE B 1 99 ? -1.003 19.953 -2.512 1 98.38 99 ILE B N 1
ATOM 1801 C CA . ILE B 1 99 ? 0.119 20.234 -1.621 1 98.38 99 ILE B CA 1
ATOM 1802 C C . ILE B 1 99 ? 1.435 20.031 -2.369 1 98.38 99 ILE B C 1
ATOM 1804 O O . ILE B 1 99 ? 1.58 19.062 -3.133 1 98.38 99 ILE B O 1
ATOM 1808 N N . GLU B 1 100 ? 2.309 20.922 -2.211 1 98.5 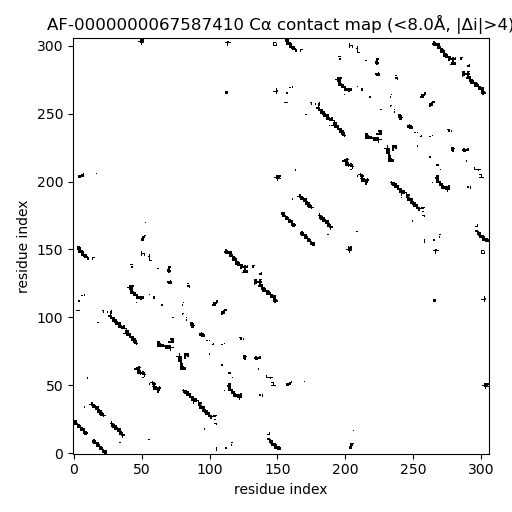100 GLU B N 1
ATOM 1809 C CA . GLU B 1 100 ? 3.699 20.75 -2.621 1 98.5 100 GLU B CA 1
ATOM 1810 C C . GLU B 1 100 ? 4.629 20.672 -1.411 1 98.5 100 GLU B C 1
ATOM 1812 O O . GLU B 1 100 ? 4.668 21.609 -0.602 1 98.5 100 GLU B O 1
ATOM 1817 N N . ASP B 1 101 ? 5.328 19.625 -1.245 1 98.62 101 ASP B N 1
ATOM 1818 C CA . ASP B 1 101 ? 6.145 19.422 -0.052 1 98.62 101 ASP B CA 1
ATOM 1819 C C . ASP B 1 101 ? 7.582 19.062 -0.424 1 98.62 101 ASP B C 1
ATOM 1821 O O . ASP B 1 101 ? 7.805 18.172 -1.257 1 98.62 101 ASP B O 1
ATOM 1825 N N . SER B 1 102 ? 8.555 19.641 0.228 1 97.5 102 SER B N 1
ATOM 1826 C CA . SER B 1 102 ? 9.953 19.438 -0.132 1 97.5 102 SER B CA 1
ATOM 1827 C C . SER B 1 102 ? 10.641 18.469 0.833 1 97.5 102 SER B C 1
ATOM 1829 O O . SER B 1 102 ? 11.82 18.156 0.669 1 97.5 102 SER B O 1
ATOM 1831 N N . VAL B 1 103 ? 9.914 18.016 1.83 1 98.06 103 VAL B N 1
ATOM 1832 C CA . VAL B 1 103 ? 10.547 17.172 2.844 1 98.06 103 VAL B CA 1
ATOM 1833 C C . VAL B 1 103 ? 10.305 15.703 2.512 1 98.06 103 VAL B C 1
ATOM 1835 O O . VAL B 1 103 ? 11.242 14.898 2.537 1 98.06 103 VAL B O 1
ATOM 1838 N N . ILE B 1 104 ? 9.062 15.352 2.207 1 98.56 104 ILE B N 1
ATOM 1839 C CA . ILE B 1 104 ? 8.82 13.969 1.81 1 98.56 104 ILE B CA 1
ATOM 1840 C C . ILE B 1 104 ? 9.484 13.703 0.459 1 98.56 104 ILE B C 1
ATOM 1842 O O . ILE B 1 104 ? 9.828 14.633 -0.269 1 98.56 104 ILE B O 1
ATOM 1846 N N . SER B 1 105 ? 9.688 12.438 0.178 1 98.5 105 SER B N 1
ATOM 1847 C CA . SER B 1 105 ? 10.242 11.969 -1.09 1 98.5 105 SER B CA 1
ATOM 1848 C C . SER B 1 105 ? 9.555 10.688 -1.555 1 98.5 105 SER B C 1
ATOM 1850 O O . SER B 1 105 ? 8.828 10.055 -0.788 1 98.5 105 SER B O 1
ATOM 1852 N N . LEU B 1 106 ? 9.742 10.367 -2.828 1 98.38 106 LEU B N 1
ATOM 1853 C CA . LEU B 1 106 ? 9.25 9.094 -3.354 1 98.38 106 LEU B CA 1
ATOM 1854 C C . LEU B 1 106 ? 10.406 8.117 -3.562 1 98.38 106 LEU B C 1
ATOM 1856 O O . LEU B 1 106 ? 10.219 7.055 -4.156 1 98.38 106 LEU B O 1
ATOM 1860 N N . SER B 1 107 ? 11.547 8.477 -3.023 1 95.25 107 SER B N 1
ATOM 1861 C CA . SER B 1 107 ? 12.727 7.605 -3.062 1 95.25 107 SER B CA 1
ATOM 1862 C C . SER B 1 107 ? 13.648 7.875 -1.88 1 95.25 107 SER B C 1
ATOM 1864 O O . SER B 1 107 ? 13.516 8.898 -1.202 1 95.25 107 SER B O 1
ATOM 1866 N N . GLY B 1 108 ? 14.453 6.848 -1.639 1 93.62 108 GLY B N 1
ATOM 1867 C CA . GLY B 1 108 ? 15.469 7.062 -0.62 1 93.62 108 GLY B CA 1
ATOM 1868 C C . GLY B 1 108 ? 14.922 6.988 0.793 1 93.62 108 GLY B C 1
ATOM 1869 O O . GLY B 1 108 ? 13.828 6.465 1.014 1 93.62 108 GLY B O 1
ATOM 1870 N N . ASP B 1 109 ? 15.609 7.535 1.766 1 93.94 109 ASP B N 1
ATOM 1871 C CA . ASP B 1 109 ? 15.336 7.379 3.191 1 93.94 109 ASP B CA 1
ATOM 1872 C C . ASP B 1 109 ? 14.047 8.102 3.584 1 93.94 109 ASP B C 1
ATOM 1874 O O . ASP B 1 109 ? 13.391 7.719 4.555 1 93.94 109 ASP B O 1
ATOM 1878 N N . MET B 1 110 ? 13.711 9.102 2.842 1 96.88 110 MET B N 1
ATOM 1879 C CA . MET B 1 110 ? 12.523 9.883 3.17 1 96.88 110 MET B CA 1
ATOM 1880 C C . MET B 1 110 ? 11.336 9.469 2.307 1 96.88 110 MET B C 1
ATOM 1882 O O . MET B 1 110 ? 10.352 10.203 2.193 1 96.88 110 MET B O 1
ATOM 1886 N N . SER B 1 111 ? 11.523 8.305 1.683 1 98.25 111 SER B N 1
ATOM 1887 C CA . SER B 1 111 ? 10.461 7.828 0.806 1 98.25 111 SER B CA 1
ATOM 1888 C C . SER B 1 111 ? 9.188 7.531 1.594 1 98.25 111 SER B C 1
ATOM 1890 O O . SER B 1 111 ? 9.242 6.914 2.66 1 98.25 111 SER B O 1
ATOM 1892 N N . VAL B 1 112 ? 8.055 7.918 1.016 1 98.88 112 VAL B N 1
ATOM 1893 C CA . VAL B 1 112 ? 6.773 7.652 1.668 1 98.88 112 VAL B CA 1
ATOM 1894 C C . VAL B 1 112 ? 6.113 6.43 1.037 1 98.88 112 VAL B C 1
ATOM 1896 O O . VAL B 1 112 ? 5.055 5.988 1.488 1 98.88 112 VAL B O 1
ATOM 1899 N N . ILE B 1 113 ? 6.711 5.832 -0.014 1 98.75 113 ILE B N 1
ATOM 1900 C CA . ILE B 1 113 ? 6.176 4.621 -0.634 1 98.75 113 ILE B CA 1
ATOM 1901 C C . ILE B 1 113 ? 6.133 3.492 0.392 1 98.75 113 ILE B C 1
ATOM 1903 O O . ILE B 1 113 ? 7.086 3.297 1.149 1 98.75 113 ILE B O 1
ATOM 1907 N N . GLY B 1 114 ? 5.023 2.756 0.381 1 98.88 114 GLY B N 1
ATOM 1908 C CA . GLY B 1 114 ? 4.855 1.646 1.305 1 98.88 114 GLY B CA 1
ATOM 1909 C C . GLY B 1 114 ? 4.367 2.078 2.674 1 98.88 114 GLY B C 1
ATOM 1910 O O . GLY B 1 114 ? 4.109 1.24 3.541 1 98.88 114 GLY B O 1
ATOM 1911 N N . ARG B 1 115 ? 4.23 3.359 2.908 1 98.94 115 ARG B N 1
ATOM 1912 C CA . ARG B 1 115 ? 3.709 3.906 4.156 1 98.94 115 ARG B CA 1
ATOM 1913 C C . ARG B 1 115 ? 2.242 4.301 4.012 1 98.94 115 ARG B C 1
ATOM 1915 O O . ARG B 1 115 ? 1.675 4.211 2.92 1 98.94 115 ARG B O 1
ATOM 1922 N N . THR B 1 116 ? 1.616 4.711 5.105 1 98.94 116 THR B N 1
ATOM 1923 C CA . THR B 1 116 ? 0.18 4.969 5.094 1 98.94 116 THR B CA 1
ATOM 1924 C C . THR B 1 116 ? -0.101 6.465 5.141 1 98.94 116 THR B C 1
ATOM 1926 O O . THR B 1 116 ? 0.459 7.184 5.973 1 98.94 116 THR B O 1
ATOM 1929 N N . LEU B 1 117 ? -0.879 6.949 4.18 1 98.94 117 LEU B N 1
ATOM 1930 C CA . LEU B 1 117 ? -1.485 8.273 4.254 1 98.94 117 LEU B CA 1
ATOM 1931 C C . LEU B 1 117 ? -2.773 8.234 5.07 1 98.94 117 LEU B C 1
ATOM 1933 O O . LEU B 1 117 ? -3.598 7.336 4.895 1 98.94 117 LEU B O 1
ATOM 1937 N N . VAL B 1 118 ? -2.934 9.18 6.02 1 98.81 118 VAL B N 1
ATOM 1938 C CA . VAL B 1 118 ? -4.098 9.195 6.902 1 98.81 118 VAL B CA 1
ATOM 1939 C C . VAL B 1 118 ? -4.734 10.586 6.887 1 98.81 118 VAL B C 1
ATOM 1941 O O . VAL B 1 118 ? -4.039 11.594 6.984 1 98.81 118 VAL B O 1
ATOM 1944 N N . VAL B 1 119 ? -6.059 10.648 6.719 1 98.88 119 VAL B N 1
ATOM 1945 C CA . VAL B 1 119 ? -6.828 11.859 6.996 1 98.88 119 VAL B CA 1
ATOM 1946 C C . VAL B 1 119 ? -7.543 11.719 8.336 1 98.88 119 VAL B C 1
ATOM 1948 O O . VAL B 1 119 ? -8.164 10.695 8.609 1 98.88 119 VAL B O 1
ATOM 1951 N N . HIS B 1 120 ? -7.414 12.75 9.148 1 98.5 120 HIS B N 1
ATOM 1952 C CA . HIS B 1 120 ? -7.902 12.695 10.523 1 98.5 120 HIS B CA 1
ATOM 1953 C C . HIS B 1 120 ? -9.227 13.438 10.664 1 98.5 120 HIS B C 1
ATOM 1955 O O . HIS B 1 120 ? -9.656 14.133 9.742 1 98.5 120 HIS B O 1
ATOM 1961 N N . GLU B 1 121 ? -9.812 13.25 11.789 1 97.56 121 GLU B N 1
ATOM 1962 C CA . GLU B 1 121 ? -11.141 13.766 12.109 1 97.56 121 GLU B CA 1
ATOM 1963 C C . GLU B 1 121 ? -11.102 15.273 12.344 1 97.56 121 GLU B C 1
ATOM 1965 O O . GLU B 1 121 ? -11.969 16 11.852 1 97.56 121 GLU B O 1
ATOM 1970 N N . LYS B 1 122 ? -10.117 15.727 13.07 1 98.12 122 LYS B N 1
ATOM 1971 C CA . LYS B 1 122 ? -10.055 17.125 13.484 1 98.12 122 LYS B CA 1
ATOM 1972 C C . LYS B 1 122 ? -8.906 17.859 12.797 1 98.12 122 LYS B C 1
ATOM 1974 O O . LYS B 1 122 ? -8.062 17.234 12.156 1 98.12 122 LYS B O 1
ATOM 1979 N N . GLU B 1 123 ? -8.961 19.125 12.953 1 98.69 123 GLU B N 1
ATOM 1980 C CA . GLU B 1 123 ? -7.875 19.984 12.508 1 98.69 123 GLU B CA 1
ATOM 1981 C C . GLU B 1 123 ? -6.574 19.656 13.234 1 98.69 123 GLU B C 1
ATOM 1983 O O . GLU B 1 123 ? -6.574 19.422 14.445 1 98.69 123 GLU B O 1
ATOM 1988 N N . ASP B 1 124 ? -5.5 19.547 12.484 1 98.81 124 ASP B N 1
ATOM 1989 C CA . ASP B 1 124 ? -4.152 19.547 13.047 1 98.81 124 ASP B CA 1
ATOM 1990 C C . ASP B 1 124 ? -3.771 20.922 13.57 1 98.81 124 ASP B C 1
ATOM 1992 O O . ASP B 1 124 ? -3.812 21.906 12.828 1 98.81 124 ASP B O 1
ATOM 1996 N N . ASP B 1 125 ? -3.332 21.062 14.781 1 98.81 125 ASP B N 1
ATOM 1997 C CA . ASP B 1 125 ? -2.996 22.359 15.352 1 98.81 125 ASP B CA 1
ATOM 1998 C C . ASP B 1 125 ? -1.533 22.719 15.094 1 98.81 125 ASP B C 1
ATOM 2000 O O . ASP B 1 125 ? -1.027 23.719 15.617 1 98.81 125 ASP B O 1
ATOM 2004 N N . LEU B 1 126 ? -0.786 21.891 14.383 1 98.44 126 LEU B N 1
ATOM 2005 C CA . LEU B 1 126 ? 0.552 22.125 13.852 1 98.44 126 LEU B CA 1
ATOM 2006 C C . LEU B 1 126 ? 1.57 22.266 14.977 1 98.44 126 LEU B C 1
ATOM 2008 O O . LEU B 1 126 ? 2.549 23 14.852 1 98.44 126 LEU B O 1
ATOM 2012 N N . GLY B 1 127 ? 1.239 21.578 16.031 1 98 127 GLY B N 1
ATOM 2013 C CA . GLY B 1 127 ? 2.158 21.609 17.156 1 98 127 GLY B CA 1
ATOM 2014 C C . GLY B 1 127 ? 2.029 22.859 18.016 1 98 127 GLY B C 1
ATOM 2015 O O . GLY B 1 127 ? 2.857 23.109 18.891 1 98 127 GLY B O 1
ATOM 2016 N N . LYS B 1 128 ? 0.994 23.594 17.875 1 97.38 128 LYS B N 1
ATOM 2017 C CA . LYS B 1 128 ? 0.844 24.891 18.516 1 97.38 128 LYS B CA 1
ATOM 2018 C C . LYS B 1 128 ? -0.343 24.891 19.484 1 97.38 128 LYS B C 1
ATOM 2020 O O . LYS B 1 128 ? -0.86 25.953 19.828 1 97.38 128 LYS B O 1
ATOM 2025 N N . GLY B 1 129 ? -0.809 23.812 19.797 1 96 129 GLY B N 1
ATOM 2026 C CA . GLY B 1 129 ? -1.999 23.688 20.625 1 96 129 GLY B CA 1
ATOM 2027 C C . GLY B 1 129 ? -1.715 23.859 22.094 1 96 129 GLY B C 1
ATOM 2028 O O . GLY B 1 129 ? -2.641 23.969 22.906 1 96 129 GLY B O 1
ATOM 2029 N N . GLY B 1 130 ? -0.379 23.781 22.594 1 94.81 130 GLY B N 1
ATOM 2030 C CA . GLY B 1 130 ? -0.034 24.094 23.969 1 94.81 130 GLY B CA 1
ATOM 2031 C C . GLY B 1 130 ? -0.113 22.906 24.891 1 94.81 130 GLY B C 1
ATOM 2032 O O . GLY B 1 130 ? -0.281 23.062 26.109 1 94.81 130 GLY B O 1
ATOM 2033 N N . ASN B 1 131 ? -0.201 21.734 24.391 1 95.62 131 ASN B N 1
ATOM 2034 C CA . ASN B 1 131 ? -0.182 20.531 25.219 1 95.62 131 ASN B CA 1
ATOM 2035 C C . ASN B 1 131 ? 0.683 19.438 24.578 1 95.62 131 ASN B C 1
ATOM 2037 O O . ASN B 1 131 ? 1.158 19.594 23.453 1 95.62 131 ASN B O 1
ATOM 2041 N N . ASP B 1 132 ? 0.953 18.375 25.297 1 95.19 132 ASP B N 1
ATOM 2042 C CA . ASP B 1 132 ? 1.854 17.312 24.891 1 95.19 132 ASP B CA 1
ATOM 2043 C C . ASP B 1 132 ? 1.368 16.641 23.609 1 95.19 132 ASP B C 1
ATOM 2045 O O . ASP B 1 132 ? 2.162 16.375 22.703 1 95.19 132 ASP B O 1
ATOM 2049 N N . GLU B 1 133 ? 0.105 16.328 23.5 1 95.56 133 GLU B N 1
ATOM 2050 C CA . GLU B 1 133 ? -0.443 15.672 22.312 1 95.56 133 GLU B CA 1
ATOM 2051 C C . GLU B 1 133 ? -0.242 16.531 21.078 1 95.56 133 GLU B C 1
ATOM 2053 O O . GLU B 1 133 ? -0.055 16 19.969 1 95.56 133 GLU B O 1
ATOM 2058 N N . SER B 1 134 ? -0.262 17.844 21.25 1 98.06 134 SER B N 1
ATOM 2059 C CA . SER B 1 134 ? -0.032 18.781 20.156 1 98.06 134 SER B CA 1
ATOM 2060 C C . SER B 1 134 ? 1.345 18.578 19.531 1 98.06 134 SER B C 1
ATOM 2062 O O . SER B 1 134 ? 1.474 18.516 18.297 1 98.06 134 SER B O 1
ATOM 2064 N N . THR B 1 135 ? 2.396 18.375 20.312 1 97.06 135 THR B N 1
ATOM 2065 C CA . THR B 1 135 ? 3.77 18.281 19.828 1 97.06 135 THR B CA 1
ATOM 2066 C C . THR B 1 135 ? 4.074 16.859 19.328 1 97.06 135 THR B C 1
ATOM 2068 O O . THR B 1 135 ? 5.129 16.625 18.75 1 97.06 135 THR B O 1
ATOM 2071 N N . LYS B 1 136 ? 3.148 16.016 19.578 1 96.94 136 LYS B N 1
ATOM 2072 C CA . LYS B 1 136 ? 3.34 14.641 19.141 1 96.94 136 LYS B CA 1
ATOM 2073 C C . LYS B 1 136 ? 2.553 14.367 17.859 1 96.94 136 LYS B C 1
ATOM 2075 O O . LYS B 1 136 ? 3.057 13.711 16.938 1 96.94 136 LYS B O 1
ATOM 2080 N N . THR B 1 137 ? 1.261 14.945 17.844 1 96.81 137 THR B N 1
ATOM 2081 C CA . THR B 1 137 ? 0.389 14.5 16.766 1 96.81 137 THR B CA 1
ATOM 2082 C C . THR B 1 137 ? -0.372 15.68 16.172 1 96.81 137 THR B C 1
ATOM 2084 O O . THR B 1 137 ? -1.134 15.508 15.211 1 96.81 137 THR B O 1
ATOM 2087 N N . GLY B 1 138 ? -0.284 16.875 16.797 1 98.44 138 GLY B N 1
ATOM 2088 C CA . GLY B 1 138 ? -1.023 18.031 16.328 1 98.44 138 GLY B CA 1
ATOM 2089 C C . GLY B 1 138 ? -2.484 18.016 16.75 1 98.44 138 GLY B C 1
ATOM 2090 O O . GLY B 1 138 ? -3.287 18.797 16.234 1 98.44 138 GLY B O 1
ATOM 2091 N N . ASN B 1 139 ? -2.918 17.078 17.641 1 98.31 139 ASN B N 1
ATOM 2092 C CA . ASN B 1 139 ? -4.277 16.969 18.156 1 98.31 139 ASN B CA 1
ATOM 2093 C C . ASN B 1 139 ? -5.289 16.766 17.031 1 98.31 139 ASN B C 1
ATOM 2095 O O . ASN B 1 139 ? -6.383 17.328 17.062 1 98.31 139 ASN B O 1
ATOM 2099 N N . ALA B 1 140 ? -4.949 15.977 16.094 1 97.44 140 ALA B N 1
ATOM 2100 C CA . ALA B 1 140 ? -5.789 15.898 14.906 1 97.44 140 ALA B CA 1
ATOM 2101 C C . ALA B 1 140 ? -6.91 14.875 15.094 1 97.44 140 ALA B C 1
ATOM 2103 O O . ALA B 1 140 ? -7.73 14.68 14.203 1 97.44 140 ALA B O 1
ATOM 2104 N N . GLY B 1 141 ? -6.98 14.125 16.25 1 96.81 141 GLY B N 1
ATOM 2105 C CA . GLY B 1 141 ? -8.094 13.234 16.562 1 96.81 141 GLY B CA 1
ATOM 2106 C C . GLY B 1 141 ? -8.016 11.914 15.828 1 96.81 141 GLY B C 1
ATOM 2107 O O . GLY B 1 141 ? -6.934 11.469 15.438 1 96.81 141 GLY B O 1
ATOM 2108 N N . SER B 1 142 ? -9.141 11.258 15.672 1 96.56 142 SER B N 1
ATOM 2109 C CA . SER B 1 142 ? -9.227 9.891 15.156 1 96.56 142 SER B CA 1
ATOM 2110 C C . SER B 1 142 ? -8.812 9.828 13.695 1 96.56 142 SER B C 1
ATOM 2112 O O . SER B 1 142 ? -8.875 10.836 12.984 1 96.56 142 SER B O 1
ATOM 2114 N N . ARG B 1 143 ? -8.422 8.68 13.312 1 98 143 ARG B N 1
ATOM 2115 C CA . ARG B 1 143 ? -8.062 8.375 11.93 1 98 143 ARG B CA 1
ATOM 2116 C C . ARG B 1 143 ? -9.297 7.992 11.117 1 98 143 ARG B C 1
ATOM 2118 O O . ARG B 1 143 ? -9.859 6.914 11.305 1 98 143 ARG B O 1
ATOM 2125 N N . LEU B 1 144 ? -9.703 8.82 10.156 1 98 144 LEU B N 1
ATOM 2126 C CA . LEU B 1 144 ? -10.977 8.633 9.469 1 98 144 LEU B CA 1
ATOM 2127 C C . LEU B 1 144 ? -10.82 7.652 8.305 1 98 144 LEU B C 1
ATOM 2129 O O . LEU B 1 144 ? -11.703 6.82 8.07 1 98 144 LEU B O 1
ATOM 2133 N N . ALA B 1 145 ? -9.812 7.871 7.535 1 98.56 145 ALA B N 1
ATOM 2134 C CA . ALA B 1 145 ? -9.508 7.039 6.375 1 98.56 145 ALA B CA 1
ATOM 2135 C C . ALA B 1 145 ? -8.008 6.965 6.129 1 98.56 145 ALA B C 1
ATOM 2137 O O . ALA B 1 145 ? -7.266 7.883 6.492 1 98.56 145 ALA B O 1
ATOM 2138 N N . CYS B 1 146 ? -7.605 5.91 5.582 1 98.69 146 CYS B N 1
ATOM 2139 C CA . CYS B 1 146 ? -6.184 5.734 5.301 1 98.69 146 CYS B CA 1
ATOM 2140 C C . CYS B 1 146 ? -5.973 4.781 4.129 1 98.69 146 CYS B C 1
ATOM 2142 O O . CYS B 1 146 ? -6.922 4.141 3.664 1 98.69 146 CYS B O 1
ATOM 2144 N N . GLY B 1 147 ? -4.852 4.738 3.6 1 98.69 147 GLY B N 1
ATOM 2145 C CA . GLY B 1 147 ? -4.391 3.838 2.557 1 98.69 147 GLY B CA 1
ATOM 2146 C C . GLY B 1 147 ? -2.879 3.783 2.438 1 98.69 147 GLY B C 1
ATOM 2147 O O . GLY B 1 147 ? -2.186 4.723 2.838 1 98.69 147 GLY B O 1
ATOM 2148 N N . VAL B 1 148 ? -2.389 2.672 1.938 1 98.94 148 VAL B N 1
ATOM 2149 C CA . VAL B 1 148 ? -0.956 2.531 1.701 1 98.94 148 VAL B CA 1
ATOM 2150 C C . VAL B 1 148 ? -0.577 3.234 0.399 1 98.94 148 VAL B C 1
ATOM 2152 O O . VAL B 1 148 ? -1.285 3.119 -0.604 1 98.94 148 VAL B O 1
ATOM 2155 N N . ILE B 1 149 ? 0.488 4.023 0.433 1 98.94 149 ILE B N 1
ATOM 2156 C CA . ILE B 1 149 ? 1.008 4.715 -0.742 1 98.94 149 ILE B CA 1
ATOM 2157 C C . ILE B 1 149 ? 1.77 3.729 -1.625 1 98.94 149 ILE B C 1
ATOM 2159 O O . ILE B 1 149 ? 2.783 3.162 -1.205 1 98.94 149 ILE B O 1
ATOM 2163 N N . GLY B 1 150 ? 1.267 3.508 -2.783 1 98.94 150 GLY B N 1
ATOM 2164 C CA . GLY B 1 150 ? 1.85 2.537 -3.695 1 98.94 150 GLY B CA 1
ATOM 2165 C C . GLY B 1 150 ? 2.469 3.172 -4.926 1 98.94 150 GLY B C 1
ATOM 2166 O O . GLY B 1 150 ? 2.184 4.328 -5.246 1 98.94 150 GLY B O 1
ATOM 2167 N N . ILE B 1 151 ? 3.312 2.404 -5.562 1 98.81 151 ILE B N 1
ATOM 2168 C CA . ILE B 1 151 ? 3.939 2.828 -6.812 1 98.81 151 ILE B CA 1
ATOM 2169 C C . ILE B 1 151 ? 2.881 2.969 -7.902 1 98.81 151 ILE B C 1
ATOM 2171 O O . ILE B 1 151 ? 2.014 2.104 -8.047 1 98.81 151 ILE B O 1
ATOM 2175 N N . ALA B 1 152 ? 2.906 4.055 -8.609 1 98.62 152 ALA B N 1
ATOM 2176 C CA . ALA B 1 152 ? 1.962 4.289 -9.703 1 98.62 152 ALA B CA 1
ATOM 2177 C C . ALA B 1 152 ? 2.666 4.258 -11.055 1 98.62 152 ALA B C 1
ATOM 2179 O O . ALA B 1 152 ? 3.885 4.43 -11.133 1 98.62 152 ALA B O 1
ATOM 2180 N N . PRO B 1 153 ? 1.875 3.951 -12.188 1 95.88 153 PRO B N 1
ATOM 2181 C CA . PRO B 1 153 ? 2.467 3.979 -13.531 1 95.88 153 PRO B CA 1
ATOM 2182 C C . PRO B 1 153 ? 3.07 5.336 -13.883 1 95.88 153 PRO B C 1
ATOM 2184 O O . PRO B 1 153 ? 2.623 6.367 -13.367 1 95.88 153 PRO B O 1
#

Secondary structure (DSSP, 8-state):
-EEEEEEEEEESTT-EEEEEEEEETTSPEEEEEEEESPPSEEEEEEEES----EEEEGGG-SB--TT-PPP--TT-SSS-TTEEEEEEE-TTS-EEEEEEESS-BSSGGGB-TTSEEEEESS---TT-SSSHHHHHHTT--SEEEEEE-EE--/-EEEEEEEEEESTT-EEEEEEEEETTSPEEEEEEEESPPSEEEEEEEES----EEEEGGG-SB--TT-PPP--TT-SSS-TTEEEEEEE-TTS-EEEEEEESS-BSSGGGB-TTSEEEEESS---TT-SSSHHHHHHTT--SEEEEEE-EE--